Protein AF-A0A933ZRG8-F1 (afdb_monomer_lite)

Sequence (191 aa):
MYAILIAALLALLAPATAFAQQPSAPGQPDGCNAPITAEQAQAVFESFKAATAEEGCKFEGIKTERSQMKASWSKGGSAVEPVVVVPRACAPGASVGGERFSANPAPGLEQACPATWRAVAEAVRTRPYPSAVLPAPSAPPGSADRPTPPVEQPPPPPVGTRIGIAVTILLVGAIAVVLVRRRGASRGDEE

Secondary structure (DSSP, 8-state):
--HHHHHHHHTT---------PPPPTT--TT---PPPHHHHHHHHHHHHHT--STTEEEEEEEEETTEEEEEEEETTEEEEEEEEEEGGG-TT-SEE-SSEEE---HHHHHH-HHHHHHHHHHHHH--PPP-------PPS--S--------PPPPP-----SHHHHHHHHHHHHHHHHHHHHHHTTSS--

pLDDT: mean 75.71, std 17.65, range [39.5, 95.88]

Radius of gyration: 27.75 Å; chains: 1; bounding box: 65×46×90 Å

Structure (mmCIF, N/CA/C/O backbone):
data_AF-A0A933ZRG8-F1
#
_entry.id   AF-A0A933ZRG8-F1
#
loop_
_atom_site.group_PDB
_atom_site.id
_atom_site.type_symbol
_atom_site.label_atom_id
_atom_site.label_alt_id
_atom_site.label_comp_id
_atom_site.label_asym_id
_atom_site.label_entity_id
_atom_site.label_seq_id
_atom_site.pdbx_PDB_ins_code
_atom_site.Cartn_x
_atom_site.Cartn_y
_atom_site.Cartn_z
_atom_site.occupancy
_atom_site.B_iso_or_equiv
_atom_site.auth_seq_id
_atom_site.auth_comp_id
_atom_site.auth_asym_id
_atom_site.auth_atom_id
_atom_site.pdbx_PDB_model_num
ATOM 1 N N . MET A 1 1 ? 0.816 29.515 47.663 1.00 47.25 1 MET A N 1
ATOM 2 C CA . MET A 1 1 ? 0.365 29.874 46.295 1.00 47.25 1 MET A CA 1
ATOM 3 C C . MET A 1 1 ? 1.325 29.484 45.162 1.00 47.25 1 MET A C 1
ATOM 5 O O . MET A 1 1 ? 0.924 29.617 44.019 1.00 47.25 1 MET A O 1
ATOM 9 N N . TYR A 1 2 ? 2.526 28.943 45.419 1.00 39.50 2 TYR A N 1
ATOM 10 C CA . TYR A 1 2 ? 3.417 28.437 44.351 1.00 39.50 2 TYR A CA 1
ATOM 11 C C . TYR A 1 2 ? 3.214 26.949 44.000 1.00 39.50 2 TYR A C 1
ATOM 13 O O . TYR A 1 2 ? 3.617 26.510 42.930 1.00 39.50 2 TYR A O 1
ATOM 21 N N . ALA A 1 3 ? 2.547 26.172 44.862 1.00 42.34 3 ALA A N 1
ATOM 22 C CA . ALA A 1 3 ? 2.367 24.729 44.665 1.00 42.34 3 ALA A CA 1
ATOM 23 C C . ALA A 1 3 ? 1.337 24.364 43.574 1.00 42.34 3 ALA A C 1
ATOM 25 O O . ALA A 1 3 ? 1.445 23.311 42.957 1.00 42.34 3 ALA A O 1
ATOM 26 N N . ILE A 1 4 ? 0.366 25.241 43.295 1.00 44.81 4 ILE A N 1
ATOM 27 C CA . ILE A 1 4 ? -0.710 24.971 42.323 1.00 44.81 4 ILE A CA 1
ATOM 28 C C . ILE A 1 4 ? -0.247 25.259 40.881 1.00 44.81 4 ILE A C 1
ATOM 30 O O . ILE A 1 4 ? -0.694 24.606 39.943 1.00 44.81 4 ILE A O 1
ATOM 34 N N . LEU A 1 5 ? 0.724 26.163 40.696 1.00 43.28 5 LEU A N 1
ATOM 35 C CA . LEU A 1 5 ? 1.271 26.508 39.377 1.00 43.28 5 LEU A CA 1
ATOM 36 C C . LEU A 1 5 ? 2.177 25.414 38.780 1.00 43.28 5 LEU A C 1
ATOM 38 O O . LEU A 1 5 ? 2.290 25.319 37.561 1.00 43.28 5 LEU A O 1
ATOM 42 N N . ILE A 1 6 ? 2.776 24.546 39.603 1.00 50.19 6 ILE A N 1
ATOM 43 C CA . ILE A 1 6 ? 3.677 23.480 39.123 1.00 50.19 6 ILE A CA 1
ATOM 44 C C . ILE A 1 6 ? 2.888 22.280 38.569 1.00 50.19 6 ILE A C 1
ATOM 46 O O . ILE A 1 6 ? 3.320 21.648 37.606 1.00 50.19 6 ILE A O 1
ATOM 50 N N . ALA A 1 7 ? 1.695 22.001 39.106 1.00 47.31 7 ALA A N 1
ATOM 51 C CA . ALA A 1 7 ? 0.851 20.903 38.628 1.00 47.31 7 ALA A CA 1
ATOM 52 C C . ALA A 1 7 ? 0.292 21.153 37.212 1.00 47.31 7 ALA A C 1
ATOM 54 O O . ALA A 1 7 ? 0.153 20.213 36.433 1.00 47.31 7 ALA A O 1
ATOM 55 N N . ALA A 1 8 ? 0.039 22.415 36.844 1.00 47.62 8 ALA A N 1
ATOM 56 C CA . ALA A 1 8 ? -0.440 22.774 35.508 1.00 47.62 8 ALA A CA 1
ATOM 57 C C . ALA A 1 8 ? 0.661 22.707 34.431 1.00 47.62 8 ALA A C 1
ATOM 59 O O . ALA A 1 8 ? 0.371 22.404 33.276 1.00 47.62 8 ALA A O 1
ATOM 60 N N . LEU A 1 9 ? 1.930 22.931 34.797 1.00 46.91 9 LEU A N 1
ATOM 61 C CA . LEU A 1 9 ? 3.044 22.896 33.840 1.00 46.91 9 LEU A CA 1
ATOM 62 C C . LEU A 1 9 ? 3.477 21.462 33.473 1.00 46.91 9 LEU A C 1
ATOM 64 O O . LEU A 1 9 ? 4.019 21.239 32.394 1.00 46.91 9 LEU A O 1
ATOM 68 N N . LEU A 1 10 ? 3.205 20.476 34.335 1.00 51.03 10 LEU A N 1
ATOM 69 C CA . LEU A 1 10 ? 3.536 19.064 34.091 1.00 51.03 10 LEU A CA 1
ATOM 70 C C . LEU A 1 10 ? 2.539 18.340 33.168 1.00 51.03 10 LEU A C 1
ATOM 72 O O . LEU A 1 10 ? 2.891 17.311 32.599 1.00 51.03 10 L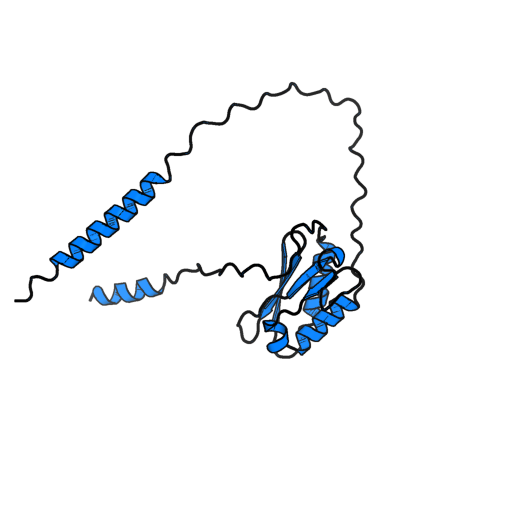EU A O 1
ATOM 76 N N . ALA A 1 11 ? 1.335 18.881 32.956 1.00 50.41 11 ALA A N 1
ATOM 77 C CA . ALA A 1 11 ? 0.350 18.303 32.033 1.00 50.41 11 ALA A CA 1
ATOM 78 C C . ALA A 1 11 ? 0.617 18.641 30.548 1.00 50.41 11 ALA A C 1
ATOM 80 O O . ALA A 1 11 ? 0.074 17.987 29.662 1.00 50.41 11 ALA A O 1
ATOM 81 N N . LEU A 1 12 ? 1.475 19.630 30.266 1.00 49.00 12 LEU A N 1
ATOM 82 C CA . LEU A 1 12 ? 1.859 20.045 28.905 1.00 49.00 12 LEU A CA 1
ATOM 83 C C . LEU A 1 12 ? 3.090 19.303 28.354 1.00 49.00 12 LEU A C 1
ATOM 85 O O . LEU A 1 12 ? 3.458 19.493 27.199 1.00 49.00 12 LEU A O 1
ATOM 89 N N . LEU A 1 13 ? 3.691 18.415 29.148 1.00 50.38 13 LEU A N 1
ATOM 90 C CA . LEU A 1 13 ? 4.737 17.478 28.728 1.00 50.38 13 LEU A CA 1
ATOM 91 C C . LEU A 1 13 ? 4.136 16.083 28.510 1.00 50.38 13 LEU A C 1
ATOM 93 O O . LEU A 1 13 ? 4.651 15.085 29.007 1.00 50.38 13 LEU A O 1
ATOM 97 N N . ALA A 1 14 ? 3.020 15.999 27.780 1.00 51.75 14 ALA A N 1
ATOM 98 C CA . ALA A 1 14 ? 2.571 14.719 27.249 1.00 51.75 14 ALA A CA 1
ATOM 99 C C . ALA A 1 14 ? 3.592 14.277 26.183 1.00 51.75 14 ALA A C 1
ATOM 101 O O . ALA A 1 14 ? 3.783 14.985 25.189 1.00 51.75 14 ALA A O 1
ATOM 102 N N . PRO A 1 15 ? 4.304 13.156 26.380 1.00 49.75 15 PRO A N 1
ATOM 103 C CA . PRO A 1 15 ? 5.334 12.739 25.451 1.00 49.75 15 PRO A CA 1
ATOM 104 C C . PRO A 1 15 ? 4.683 12.356 24.118 1.00 49.75 15 PRO A C 1
ATOM 106 O O . PRO A 1 15 ? 3.916 11.399 24.035 1.00 49.75 15 PRO A O 1
ATOM 109 N N . ALA A 1 16 ? 5.041 13.073 23.053 1.00 53.56 16 ALA A N 1
ATOM 110 C CA . ALA A 1 16 ? 4.733 12.748 21.657 1.00 53.56 16 ALA A CA 1
ATOM 111 C C . ALA A 1 16 ? 5.439 11.458 21.168 1.00 53.56 16 ALA A C 1
ATOM 113 O O . ALA A 1 16 ? 5.764 11.311 19.992 1.00 53.56 16 ALA A O 1
ATOM 114 N N . THR A 1 17 ? 5.721 10.511 22.063 1.00 49.69 17 THR A N 1
ATOM 115 C CA . THR A 1 17 ? 6.506 9.304 21.798 1.00 49.69 17 THR A CA 1
ATOM 116 C C . THR A 1 17 ? 5.660 8.065 22.027 1.00 49.69 17 THR A C 1
ATOM 118 O O . THR A 1 17 ? 5.941 7.238 22.889 1.00 49.69 17 THR A O 1
ATOM 121 N N . ALA A 1 18 ? 4.608 7.932 21.233 1.00 44.84 18 ALA A N 1
ATOM 122 C CA . ALA A 1 18 ? 3.992 6.641 20.981 1.00 44.84 18 ALA A CA 1
ATOM 123 C C . ALA A 1 18 ? 3.607 6.553 19.504 1.00 44.84 18 ALA A C 1
ATOM 125 O O . ALA A 1 18 ? 2.491 6.186 19.152 1.00 44.84 18 ALA A O 1
ATOM 126 N N . PHE A 1 19 ? 4.569 6.824 18.615 1.00 48.06 19 PHE A N 1
ATOM 127 C CA . PHE A 1 19 ? 4.629 6.036 17.388 1.00 48.06 19 PHE A CA 1
ATOM 128 C C . PHE A 1 19 ? 4.946 4.612 17.833 1.00 48.06 19 PHE A C 1
ATOM 130 O O . PHE A 1 19 ? 6.102 4.192 17.851 1.00 48.06 19 PHE A O 1
ATOM 137 N N . ALA A 1 20 ? 3.912 3.908 18.303 1.00 46.59 20 ALA A N 1
ATOM 138 C CA . ALA A 1 20 ? 3.949 2.474 18.446 1.00 46.59 20 ALA A CA 1
ATOM 139 C C . ALA A 1 20 ? 4.508 1.966 17.124 1.00 46.59 20 ALA A C 1
ATOM 141 O O . ALA A 1 20 ? 3.956 2.256 16.059 1.00 46.59 20 ALA A O 1
ATOM 142 N N . GLN A 1 21 ? 5.670 1.322 17.190 1.00 43.28 21 GLN A N 1
ATOM 143 C CA . GLN A 1 21 ? 6.200 0.583 16.065 1.00 43.28 21 GLN A CA 1
ATOM 144 C C . GLN A 1 21 ? 5.097 -0.404 15.707 1.00 43.28 21 GLN A C 1
ATOM 146 O O . GLN A 1 21 ? 4.892 -1.375 16.432 1.00 43.28 21 GLN A O 1
ATOM 151 N N . GLN A 1 22 ? 4.305 -0.077 14.680 1.00 47.28 22 GLN A N 1
ATOM 152 C CA . GLN A 1 22 ? 3.260 -0.967 14.210 1.00 47.28 22 GLN A CA 1
ATOM 153 C C . GLN A 1 22 ? 3.972 -2.282 13.914 1.00 47.28 22 GLN A C 1
ATOM 155 O O . GLN A 1 22 ? 4.900 -2.262 13.095 1.00 47.28 22 GLN A O 1
ATOM 160 N N . PRO A 1 23 ? 3.627 -3.375 14.619 1.00 48.94 23 PRO A N 1
ATOM 161 C CA . PRO A 1 23 ? 4.236 -4.662 14.361 1.00 48.94 23 PRO A CA 1
ATOM 162 C C . PRO A 1 23 ? 4.110 -4.915 12.865 1.00 48.94 23 PRO A C 1
ATOM 164 O O . PRO A 1 23 ? 3.025 -4.778 12.296 1.00 48.94 23 PRO A O 1
ATOM 167 N N . SER A 1 24 ? 5.253 -5.152 12.221 1.00 49.34 24 SER A N 1
ATOM 168 C CA . SER A 1 24 ? 5.326 -5.443 10.796 1.00 49.34 24 SER A CA 1
ATOM 169 C C . SER A 1 24 ? 4.267 -6.491 10.485 1.00 49.34 24 SER A C 1
ATOM 171 O O . SER A 1 24 ? 4.287 -7.564 11.088 1.00 49.34 24 SER A O 1
ATOM 173 N N . ALA A 1 25 ? 3.303 -6.135 9.631 1.00 50.12 25 ALA A N 1
ATOM 174 C CA . ALA A 1 25 ? 2.163 -6.990 9.343 1.00 50.12 25 ALA A CA 1
ATOM 175 C C . ALA A 1 25 ? 2.658 -8.406 8.987 1.00 50.12 25 ALA A C 1
ATOM 177 O O . ALA A 1 25 ? 3.594 -8.536 8.186 1.00 50.12 25 ALA A O 1
ATOM 178 N N . PRO A 1 26 ? 2.089 -9.462 9.593 1.00 45.59 26 PRO A N 1
ATOM 179 C CA . PRO A 1 26 ? 2.481 -10.830 9.298 1.00 45.59 26 PRO A CA 1
ATOM 180 C C . PRO A 1 26 ? 2.185 -11.117 7.824 1.00 45.59 26 PRO A C 1
ATOM 182 O O . PRO A 1 26 ? 1.043 -11.010 7.386 1.00 45.59 26 PRO A O 1
ATOM 185 N N . GLY A 1 27 ? 3.216 -11.464 7.050 1.00 51.50 27 GLY A N 1
ATOM 186 C CA . GLY A 1 27 ? 3.029 -11.945 5.679 1.00 51.50 27 GLY A CA 1
ATOM 187 C C . GLY A 1 27 ? 3.941 -11.367 4.603 1.00 51.50 27 GLY A C 1
ATOM 188 O O . GLY A 1 27 ? 3.719 -11.684 3.437 1.00 51.50 27 GLY A O 1
ATOM 189 N N . GLN A 1 28 ? 4.960 -10.566 4.929 1.00 55.94 28 GLN A N 1
ATOM 190 C CA . GLN A 1 28 ? 5.971 -10.244 3.923 1.00 55.94 28 GLN A CA 1
ATOM 191 C C . GLN A 1 28 ? 6.988 -11.387 3.843 1.00 55.94 28 GLN A C 1
ATOM 193 O O . GLN A 1 28 ? 7.667 -11.638 4.838 1.00 55.94 28 GLN A O 1
ATOM 198 N N . PRO A 1 29 ? 7.117 -12.092 2.705 1.00 57.78 29 PRO A N 1
ATOM 199 C CA . PRO A 1 29 ? 8.226 -13.011 2.535 1.00 57.78 29 PRO A CA 1
ATOM 200 C C . PRO A 1 29 ? 9.518 -12.198 2.583 1.00 57.78 29 PRO A C 1
ATOM 202 O O . PRO A 1 29 ? 9.705 -11.253 1.804 1.00 57.78 29 PRO A O 1
ATOM 205 N N . ASP A 1 30 ? 10.392 -12.549 3.522 1.00 62.94 30 ASP A N 1
ATOM 206 C CA . ASP A 1 30 ? 11.748 -12.025 3.573 1.00 62.94 30 ASP A CA 1
ATOM 207 C C . ASP A 1 30 ? 12.388 -12.209 2.189 1.00 62.94 30 ASP A C 1
ATOM 209 O O . ASP A 1 30 ? 12.560 -13.329 1.712 1.00 62.94 30 ASP A O 1
ATOM 213 N N . GLY A 1 31 ? 12.695 -11.101 1.507 1.00 69.94 31 GLY A N 1
ATOM 214 C CA . GLY A 1 31 ? 13.451 -11.135 0.252 1.00 69.94 31 GLY A CA 1
ATOM 215 C C . GLY A 1 31 ? 12.743 -10.655 -1.012 1.00 69.94 31 GLY A C 1
ATOM 216 O O . GLY A 1 31 ? 13.352 -10.734 -2.081 1.00 69.94 31 GLY A O 1
ATOM 217 N N . CYS A 1 32 ? 11.525 -10.101 -0.953 1.00 80.75 32 CYS A N 1
ATOM 218 C CA . CYS A 1 32 ? 11.006 -9.449 -2.156 1.00 80.75 32 CYS A CA 1
ATOM 219 C C . CYS A 1 32 ? 11.713 -8.113 -2.435 1.00 80.75 32 CYS A C 1
ATOM 221 O O . CYS A 1 32 ? 11.467 -7.105 -1.771 1.00 80.75 32 CYS A O 1
ATOM 223 N N . ASN A 1 33 ? 12.568 -8.100 -3.457 1.00 82.81 33 ASN A N 1
ATOM 224 C CA . ASN A 1 33 ? 13.352 -6.935 -3.878 1.00 82.81 33 ASN A CA 1
ATOM 225 C C . ASN A 1 33 ? 12.783 -6.234 -5.122 1.00 82.81 33 ASN A C 1
ATOM 227 O O . ASN A 1 33 ? 13.496 -5.468 -5.761 1.00 82.81 33 ASN A O 1
ATOM 231 N N . ALA A 1 34 ? 11.530 -6.508 -5.498 1.00 86.75 34 ALA A N 1
ATOM 232 C CA . ALA A 1 34 ? 10.893 -5.846 -6.632 1.00 86.75 34 ALA A CA 1
ATOM 233 C C . ALA A 1 34 ? 10.614 -4.369 -6.283 1.00 86.75 34 ALA A C 1
ATOM 235 O O . ALA A 1 34 ? 9.749 -4.106 -5.441 1.00 86.75 34 ALA A O 1
ATOM 236 N N . PRO A 1 35 ? 11.335 -3.404 -6.888 1.00 88.06 35 PRO A N 1
ATOM 237 C CA . PRO A 1 35 ? 11.176 -2.001 -6.541 1.00 88.06 35 PRO A CA 1
ATOM 238 C C . PRO A 1 35 ? 9.817 -1.487 -7.019 1.00 88.06 35 PRO A C 1
ATOM 240 O O . PRO A 1 35 ? 9.355 -1.838 -8.105 1.00 88.06 35 PRO A O 1
ATOM 243 N N . ILE A 1 36 ? 9.200 -0.623 -6.216 1.00 90.94 36 ILE A N 1
ATOM 244 C CA . ILE A 1 36 ? 8.000 0.123 -6.601 1.00 90.94 36 ILE A CA 1
ATOM 245 C C . ILE A 1 36 ? 8.450 1.487 -7.117 1.00 90.94 36 ILE A C 1
ATOM 247 O O . ILE A 1 36 ? 9.122 2.226 -6.394 1.00 90.94 36 ILE A O 1
ATOM 251 N N . THR A 1 37 ? 8.100 1.824 -8.360 1.00 91.25 37 THR A N 1
ATOM 252 C CA . THR A 1 37 ? 8.456 3.134 -8.930 1.00 91.25 37 THR A CA 1
ATOM 253 C C . THR A 1 37 ? 7.528 4.238 -8.416 1.00 91.25 37 THR A C 1
ATOM 255 O O . THR A 1 37 ? 6.429 3.973 -7.919 1.00 91.25 37 THR A O 1
ATOM 258 N N . ALA A 1 38 ? 7.952 5.497 -8.543 1.00 91.12 38 ALA A N 1
ATOM 259 C CA . ALA A 1 38 ? 7.138 6.640 -8.132 1.00 91.12 38 ALA A CA 1
ATOM 260 C C . ALA A 1 38 ? 5.827 6.724 -8.934 1.00 91.12 38 ALA A C 1
ATOM 262 O O . ALA A 1 38 ? 4.772 6.998 -8.369 1.00 91.12 38 ALA A O 1
ATOM 263 N N . GLU A 1 39 ? 5.873 6.412 -10.230 1.00 91.56 39 GLU A N 1
ATOM 264 C CA . GLU A 1 39 ? 4.710 6.412 -11.122 1.00 91.56 39 GLU A CA 1
ATOM 265 C C . GLU A 1 39 ? 3.695 5.344 -10.706 1.00 91.56 39 GLU A C 1
ATOM 267 O O . GLU A 1 39 ? 2.488 5.584 -10.714 1.00 91.56 39 GLU A O 1
ATOM 272 N N . GLN A 1 40 ? 4.178 4.169 -10.299 1.00 93.31 40 GLN A N 1
ATOM 273 C CA . GLN A 1 40 ? 3.327 3.103 -9.783 1.00 93.31 40 GLN A CA 1
ATOM 274 C C . GLN A 1 40 ? 2.682 3.493 -8.454 1.00 93.31 40 GLN A C 1
ATOM 276 O O . GLN A 1 40 ? 1.474 3.321 -8.291 1.00 93.31 40 GLN A O 1
ATOM 281 N N . ALA A 1 41 ? 3.463 4.058 -7.529 1.00 94.44 41 ALA A N 1
ATOM 282 C CA . ALA A 1 41 ? 2.944 4.536 -6.253 1.00 94.44 41 ALA A CA 1
ATOM 283 C C . ALA A 1 41 ? 1.880 5.627 -6.446 1.00 94.44 41 ALA A C 1
ATOM 285 O O . ALA A 1 41 ? 0.817 5.565 -5.826 1.00 94.44 41 ALA A O 1
ATOM 286 N N . GLN A 1 42 ? 2.113 6.569 -7.367 1.00 95.00 42 GLN A N 1
ATOM 287 C CA . GLN A 1 42 ? 1.141 7.603 -7.720 1.00 95.00 42 GLN A CA 1
ATOM 288 C C . GLN A 1 42 ? -0.129 7.001 -8.334 1.00 95.00 42 GLN A C 1
ATOM 290 O O . GLN A 1 42 ? -1.239 7.391 -7.973 1.00 95.00 42 GLN A O 1
ATOM 295 N N . ALA A 1 43 ? 0.005 6.019 -9.230 1.00 94.12 43 ALA A N 1
ATOM 296 C CA . ALA A 1 43 ? -1.145 5.353 -9.830 1.00 94.12 43 ALA A CA 1
ATOM 297 C C . ALA A 1 43 ? -2.006 4.644 -8.770 1.00 94.12 43 ALA A C 1
ATOM 299 O O . ALA A 1 43 ? -3.233 4.760 -8.807 1.00 94.12 43 ALA A O 1
ATOM 300 N N . VAL A 1 44 ? -1.393 3.957 -7.798 1.00 94.44 44 VAL A N 1
ATOM 301 C CA . VAL A 1 44 ? -2.111 3.344 -6.664 1.00 94.44 44 VAL A CA 1
ATOM 302 C C . VAL A 1 44 ? -2.768 4.415 -5.792 1.00 94.44 44 VAL A C 1
ATOM 304 O O . VAL A 1 44 ? -3.948 4.283 -5.469 1.00 94.44 44 VAL A O 1
ATOM 307 N N . PHE A 1 45 ? -2.066 5.511 -5.495 1.00 95.50 45 PHE A N 1
ATOM 308 C CA . PHE A 1 45 ? -2.604 6.635 -4.724 1.00 95.50 45 PHE A CA 1
ATOM 309 C C . PHE A 1 45 ? -3.878 7.214 -5.347 1.00 95.50 45 PHE A C 1
ATOM 311 O O . PHE A 1 45 ? -4.905 7.292 -4.674 1.00 95.50 45 PHE A O 1
ATOM 318 N N . GLU A 1 46 ? -3.858 7.537 -6.642 1.00 94.88 46 GLU A N 1
ATOM 319 C CA . GLU A 1 46 ? -5.039 8.057 -7.345 1.00 94.88 46 GLU A CA 1
ATOM 320 C C . GLU A 1 46 ? -6.179 7.030 -7.412 1.00 94.88 46 GLU A C 1
ATOM 322 O O . GLU A 1 46 ? -7.350 7.395 -7.496 1.00 94.88 46 GLU A O 1
ATOM 327 N N . SER A 1 47 ? -5.857 5.734 -7.372 1.00 93.00 47 SER A N 1
ATOM 328 C CA . SER A 1 47 ? -6.872 4.674 -7.323 1.00 93.00 47 SER A CA 1
ATOM 329 C C . SER A 1 47 ? -7.607 4.678 -5.991 1.00 93.00 47 SER A C 1
ATOM 331 O O . SER A 1 47 ? -8.832 4.639 -5.948 1.00 93.00 47 SER A O 1
ATOM 333 N N . PHE A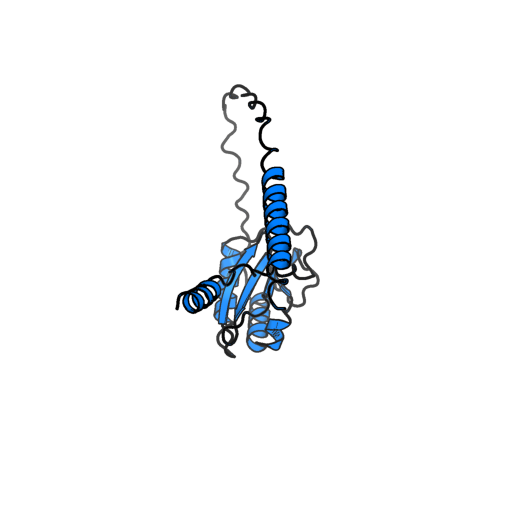 1 48 ? -6.849 4.735 -4.897 1.00 93.75 48 PHE A N 1
ATOM 334 C CA . PHE A 1 48 ? -7.398 4.613 -3.550 1.00 93.75 48 PHE A CA 1
ATOM 335 C C . PHE A 1 48 ? -8.085 5.897 -3.102 1.00 93.75 48 PHE A C 1
ATOM 337 O O . PHE A 1 48 ? -9.123 5.836 -2.453 1.00 93.75 48 PHE A O 1
ATOM 344 N N . LYS A 1 49 ? -7.579 7.055 -3.533 1.00 93.31 49 LYS A N 1
ATOM 345 C CA . LYS A 1 49 ? -8.232 8.347 -3.319 1.00 93.31 49 LYS A CA 1
ATOM 346 C C . LYS A 1 49 ? -9.626 8.408 -3.956 1.00 93.31 49 LYS A C 1
ATOM 348 O O . LYS A 1 49 ? -10.542 8.977 -3.367 1.00 93.31 49 LYS A O 1
ATOM 353 N N . ALA A 1 50 ? -9.804 7.812 -5.137 1.00 87.62 50 ALA A N 1
ATOM 354 C CA . ALA A 1 50 ? -11.111 7.729 -5.793 1.00 87.62 50 ALA A CA 1
ATOM 355 C C . ALA A 1 50 ? -12.067 6.739 -5.097 1.00 87.62 50 ALA A C 1
ATOM 357 O O . ALA A 1 50 ? -13.280 6.905 -5.171 1.00 87.62 50 ALA A O 1
ATOM 358 N N . ALA A 1 51 ? -11.528 5.740 -4.392 1.00 82.19 51 ALA A N 1
ATOM 359 C CA . ALA A 1 51 ? -12.293 4.717 -3.680 1.00 82.19 51 ALA A CA 1
ATOM 360 C C . ALA A 1 51 ? -12.901 5.194 -2.339 1.00 82.19 51 ALA A C 1
ATOM 362 O O . ALA A 1 51 ? -13.703 4.476 -1.747 1.00 82.19 51 ALA A O 1
ATOM 363 N N . THR A 1 52 ? -12.538 6.384 -1.840 1.00 68.19 52 THR A N 1
ATOM 364 C CA . THR A 1 52 ? -12.865 6.854 -0.474 1.00 68.19 52 THR A CA 1
ATOM 365 C C . THR A 1 52 ? -14.076 7.778 -0.327 1.00 68.19 52 THR A C 1
ATOM 367 O O . THR A 1 52 ? -14.081 8.663 0.523 1.00 68.19 52 THR A O 1
ATOM 370 N N . ALA A 1 53 ? -15.127 7.602 -1.124 1.00 61.28 53 ALA A N 1
ATOM 371 C CA . ALA A 1 53 ? -16.279 8.509 -1.064 1.00 61.28 53 ALA A CA 1
ATOM 372 C C . ALA A 1 53 ? -17.370 8.122 -0.041 1.00 61.28 53 ALA A C 1
ATOM 374 O O . ALA A 1 53 ? -18.267 8.926 0.203 1.00 61.28 53 ALA A O 1
ATOM 375 N N . GLU A 1 54 ? -17.323 6.934 0.571 1.00 69.06 54 GLU A N 1
ATOM 376 C CA . GLU A 1 54 ? -18.482 6.381 1.290 1.00 69.06 54 GLU A CA 1
ATOM 377 C C . GLU A 1 54 ? -18.148 5.936 2.731 1.00 69.06 54 GLU A C 1
ATOM 379 O O . GLU A 1 54 ? -17.016 5.580 3.049 1.00 69.06 54 GLU A O 1
ATOM 384 N N . GLU A 1 55 ? -19.146 5.974 3.625 1.00 81.94 55 GLU A N 1
ATOM 385 C CA . GLU A 1 55 ? -19.106 5.446 5.011 1.00 81.94 55 GLU A CA 1
ATOM 386 C C . GLU A 1 55 ? -18.277 6.231 6.056 1.00 81.94 55 GLU A C 1
ATOM 388 O O . GLU A 1 55 ? -18.082 5.762 7.183 1.00 81.94 55 GLU A O 1
ATOM 393 N N . GLY A 1 56 ? -17.831 7.450 5.731 1.00 90.25 56 GLY A N 1
ATOM 394 C CA . GLY A 1 56 ? -17.110 8.320 6.674 1.00 90.25 56 GLY A CA 1
ATOM 395 C C . GLY A 1 56 ? -15.653 7.913 6.915 1.00 90.25 56 GLY A C 1
ATOM 396 O O . GLY A 1 56 ? -15.042 8.355 7.892 1.00 90.25 56 GLY A O 1
ATOM 397 N N . CYS A 1 57 ? -15.104 7.073 6.035 1.00 93.69 57 CYS A N 1
ATOM 398 C CA . CYS A 1 57 ? -13.704 6.680 6.044 1.00 93.69 57 CYS A CA 1
ATOM 399 C C . CYS A 1 57 ? -12.899 7.588 5.117 1.00 93.69 57 CYS A C 1
ATOM 401 O O . CYS A 1 57 ? -13.176 7.701 3.926 1.00 93.69 57 CYS A O 1
ATOM 403 N N . LYS A 1 58 ? -11.895 8.257 5.676 1.00 94.75 58 LYS A N 1
ATOM 404 C CA . LYS A 1 58 ? -11.063 9.231 4.982 1.00 94.75 58 LYS A CA 1
ATOM 405 C C . LYS A 1 58 ? -9.730 8.600 4.612 1.00 94.75 58 LYS A C 1
ATOM 407 O O . LYS A 1 58 ? -9.065 8.007 5.457 1.00 94.75 58 LYS A O 1
ATOM 412 N N . PHE A 1 59 ? -9.322 8.758 3.358 1.00 95.38 59 PHE A N 1
ATOM 413 C CA . PHE A 1 59 ? -7.976 8.401 2.923 1.00 95.38 59 PHE A CA 1
ATOM 414 C C . PHE A 1 59 ? -6.957 9.414 3.450 1.00 95.38 59 PHE A C 1
ATOM 416 O O . PHE A 1 59 ? -7.104 10.613 3.213 1.00 95.38 59 PHE A O 1
ATOM 423 N N . GLU A 1 60 ? -5.918 8.941 4.134 1.00 95.75 60 GLU A N 1
ATOM 424 C CA . GLU A 1 60 ? -4.836 9.798 4.644 1.00 95.75 60 GLU A CA 1
ATOM 425 C C . GLU A 1 60 ? -3.621 9.817 3.706 1.00 95.75 60 GLU A C 1
ATOM 427 O O . GLU A 1 60 ? -2.862 10.784 3.692 1.00 95.75 60 GLU A O 1
ATOM 432 N N . GLY A 1 61 ? -3.447 8.776 2.888 1.00 95.38 61 GLY A N 1
ATOM 433 C CA . GLY A 1 61 ? -2.414 8.718 1.856 1.00 95.38 61 GLY A CA 1
ATOM 434 C C . GLY A 1 61 ? -1.700 7.374 1.780 1.00 95.38 61 GLY A C 1
ATOM 435 O O . GLY A 1 61 ? -2.138 6.379 2.358 1.00 95.38 61 GLY A O 1
ATOM 436 N N . ILE A 1 62 ? -0.589 7.355 1.040 1.00 95.88 62 ILE A N 1
ATOM 437 C CA . ILE A 1 62 ? 0.262 6.176 0.853 1.00 95.88 62 ILE A CA 1
ATOM 438 C C . ILE A 1 62 ? 1.690 6.510 1.247 1.00 95.88 62 ILE A C 1
ATOM 440 O O . ILE A 1 62 ? 2.230 7.544 0.859 1.00 95.88 62 ILE A O 1
ATOM 444 N N . LYS A 1 63 ? 2.317 5.589 1.975 1.00 94.94 63 LYS A N 1
ATOM 445 C CA . LYS A 1 63 ? 3.748 5.602 2.255 1.00 94.94 63 LYS A CA 1
ATOM 446 C C . LYS A 1 63 ? 4.410 4.396 1.600 1.00 94.94 63 LYS A C 1
ATOM 448 O O . LYS A 1 63 ? 4.037 3.257 1.876 1.00 94.94 63 LYS A O 1
ATOM 453 N N . THR A 1 64 ? 5.411 4.645 0.766 1.00 93.25 64 THR A N 1
ATOM 454 C CA . THR A 1 64 ? 6.202 3.590 0.122 1.00 93.25 64 THR A CA 1
ATOM 455 C C . THR A 1 64 ? 7.447 3.293 0.952 1.00 93.25 64 THR A C 1
ATOM 457 O O . THR A 1 64 ? 8.192 4.199 1.318 1.00 93.25 64 THR A O 1
ATOM 460 N N . GLU A 1 65 ? 7.687 2.020 1.254 1.00 89.81 65 GLU A N 1
ATOM 461 C CA . GLU A 1 65 ? 8.854 1.544 1.998 1.00 89.81 65 GLU A CA 1
ATOM 462 C C . GLU A 1 65 ? 9.471 0.365 1.235 1.00 89.81 65 GLU A C 1
ATOM 464 O O . GLU A 1 65 ? 8.989 -0.755 1.333 1.00 89.81 65 GLU A O 1
ATOM 469 N N . ARG A 1 66 ? 10.546 0.587 0.468 1.00 87.44 66 ARG A N 1
ATOM 470 C CA . ARG A 1 66 ? 11.160 -0.451 -0.390 1.00 87.44 66 ARG A CA 1
ATOM 471 C C . ARG A 1 66 ? 10.143 -1.066 -1.374 1.00 87.44 66 ARG A C 1
ATOM 473 O O . ARG A 1 66 ? 9.720 -0.388 -2.304 1.00 87.44 66 ARG A O 1
ATOM 480 N N . SER A 1 67 ? 9.761 -2.326 -1.162 1.00 90.19 67 SER A N 1
ATOM 481 C CA . SER A 1 67 ? 8.908 -3.140 -2.041 1.00 90.19 67 SER A CA 1
ATOM 482 C C . SER A 1 67 ? 7.451 -3.214 -1.561 1.00 90.19 67 SER A C 1
ATOM 484 O O . SER A 1 67 ? 6.711 -4.103 -1.974 1.00 90.19 67 SER A O 1
ATOM 486 N N . GLN A 1 68 ? 7.034 -2.318 -0.661 1.00 92.31 68 GLN A N 1
ATOM 487 C CA . GLN A 1 68 ? 5.670 -2.256 -0.127 1.00 92.31 68 GLN A CA 1
ATOM 488 C C . GLN A 1 68 ? 5.140 -0.820 -0.113 1.00 92.31 68 GLN A C 1
ATOM 490 O O . GLN A 1 68 ? 5.878 0.141 0.113 1.00 92.31 68 GLN A O 1
ATOM 495 N N . MET A 1 69 ? 3.833 -0.690 -0.299 1.00 95.19 69 MET 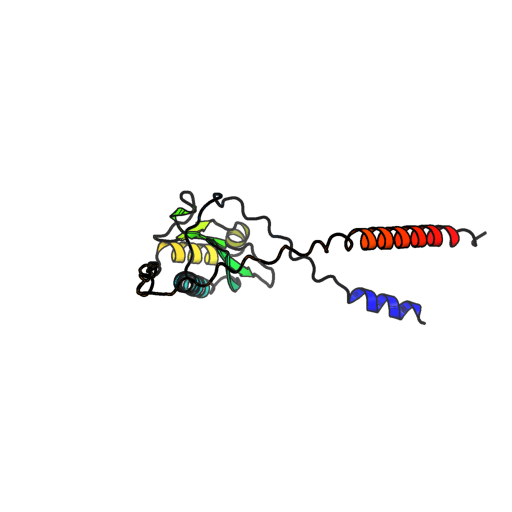A N 1
ATOM 496 C CA . MET A 1 69 ? 3.064 0.531 -0.097 1.00 95.19 69 MET A CA 1
ATOM 497 C C . MET A 1 69 ? 2.087 0.309 1.051 1.00 95.19 69 MET A C 1
ATOM 499 O O . MET A 1 69 ? 1.320 -0.649 1.045 1.00 95.19 69 MET A O 1
ATOM 503 N N . LYS A 1 70 ? 2.108 1.204 2.034 1.00 95.25 70 LYS A N 1
ATOM 504 C CA . LYS A 1 70 ? 1.154 1.237 3.141 1.00 95.25 70 LYS A CA 1
ATOM 505 C C . LYS A 1 70 ? 0.171 2.364 2.885 1.00 95.25 70 LYS A C 1
ATOM 507 O O . LYS A 1 70 ? 0.557 3.531 2.918 1.00 95.25 70 LYS A O 1
ATOM 512 N N . ALA A 1 71 ? -1.068 2.005 2.597 1.00 95.56 71 ALA A N 1
ATOM 513 C CA . ALA A 1 71 ? -2.163 2.943 2.439 1.00 95.56 71 ALA A CA 1
ATOM 514 C C . ALA A 1 71 ? -2.885 3.111 3.779 1.00 95.56 71 ALA A C 1
ATOM 516 O O . ALA A 1 71 ? -3.203 2.116 4.425 1.00 95.56 71 ALA A O 1
ATOM 517 N N . SER A 1 72 ? -3.121 4.350 4.206 1.00 94.94 72 SER A N 1
ATOM 518 C CA . SER A 1 72 ? -3.688 4.658 5.523 1.00 94.94 72 SER A CA 1
ATOM 519 C C . SER A 1 72 ? -5.064 5.306 5.404 1.00 94.94 72 SER A C 1
ATOM 521 O O . SER A 1 72 ? -5.290 6.153 4.536 1.00 94.94 72 SER A O 1
ATOM 523 N N . TRP A 1 73 ? -5.958 4.952 6.329 1.00 95.00 73 TRP A N 1
ATOM 524 C CA . TRP A 1 73 ? -7.298 5.525 6.451 1.00 95.00 73 TRP A CA 1
ATOM 525 C C . TRP A 1 73 ? -7.583 5.969 7.884 1.00 95.00 73 TRP A C 1
ATOM 527 O O . TRP A 1 73 ? -6.963 5.487 8.832 1.00 95.00 73 TRP A O 1
ATOM 537 N N . SER A 1 74 ? -8.554 6.863 8.044 1.00 94.88 74 SER A N 1
ATOM 538 C CA . SER A 1 74 ? -9.127 7.229 9.337 1.00 94.88 74 SER A CA 1
ATOM 539 C C . SER A 1 74 ? -10.657 7.169 9.302 1.00 94.88 74 SER A C 1
ATOM 541 O O . SER A 1 74 ? -11.270 7.407 8.263 1.00 94.88 74 SER A O 1
ATOM 543 N N . LYS A 1 75 ? -11.296 6.848 10.432 1.00 94.38 75 LYS A N 1
ATOM 544 C CA . LYS A 1 75 ? -12.757 6.890 10.605 1.00 94.38 75 LYS A CA 1
ATOM 545 C C . LYS A 1 75 ? -13.084 7.630 11.894 1.00 94.38 75 LYS A C 1
ATOM 547 O O . LYS A 1 75 ? -12.587 7.271 12.958 1.00 94.38 75 LYS A O 1
ATOM 552 N N . GLY A 1 76 ? -13.875 8.701 11.799 1.00 93.50 76 GLY A N 1
ATOM 553 C CA . GLY A 1 76 ? -14.196 9.542 12.962 1.00 93.50 76 GLY A CA 1
ATOM 554 C C . GLY A 1 76 ? -12.954 10.105 13.673 1.00 93.50 76 GLY A C 1
ATOM 555 O O . GLY A 1 76 ? -12.941 10.205 14.894 1.00 93.50 76 GLY A O 1
ATOM 556 N N . GLY A 1 77 ? -11.880 10.394 12.926 1.00 92.50 77 GLY A N 1
ATOM 557 C CA . GLY A 1 77 ? -10.607 10.888 13.469 1.00 92.50 77 GLY A CA 1
ATOM 558 C C . GLY A 1 77 ? -9.692 9.819 14.077 1.00 92.50 77 GLY A C 1
ATOM 559 O O . GLY A 1 77 ? -8.563 10.134 14.442 1.00 92.50 77 GLY A O 1
ATOM 560 N N . SER A 1 78 ? -10.131 8.559 14.152 1.00 94.25 78 SER A N 1
ATOM 561 C CA . SER A 1 78 ? -9.298 7.440 14.601 1.00 94.25 78 SER A CA 1
ATOM 562 C C . SER A 1 78 ? -8.617 6.765 13.416 1.00 94.25 78 SER A C 1
ATOM 564 O O . SER A 1 78 ? -9.263 6.483 12.407 1.00 94.25 78 SER A O 1
ATOM 566 N N . ALA A 1 79 ? -7.314 6.509 13.533 1.00 94.19 79 ALA A N 1
ATOM 567 C CA . ALA A 1 79 ? -6.558 5.794 12.513 1.00 94.19 79 ALA A CA 1
ATOM 568 C C . ALA A 1 79 ? -7.044 4.343 12.404 1.00 94.19 79 ALA A C 1
ATOM 570 O O . ALA A 1 79 ? -7.237 3.661 13.411 1.00 94.19 79 ALA A O 1
ATOM 571 N N . VAL A 1 80 ? -7.227 3.887 11.171 1.00 93.31 80 VAL A N 1
ATOM 572 C CA . VAL A 1 80 ? -7.571 2.507 10.835 1.00 93.31 80 VAL A CA 1
ATOM 573 C C . VAL A 1 80 ? -6.297 1.779 10.413 1.00 93.31 80 VAL A C 1
ATOM 575 O O . VAL A 1 80 ? -5.333 2.392 9.948 1.00 93.31 80 VAL A O 1
ATOM 578 N N . GLU A 1 81 ? -6.280 0.462 10.596 1.00 93.12 81 GLU A N 1
ATOM 579 C CA . GLU A 1 81 ? -5.170 -0.382 10.168 1.00 93.12 81 GLU A CA 1
ATOM 580 C C . GLU A 1 81 ? -4.865 -0.190 8.666 1.00 93.12 81 GLU A C 1
ATOM 582 O O . GLU A 1 81 ? -5.787 -0.213 7.845 1.00 93.12 81 GLU A O 1
ATOM 587 N N . PRO A 1 82 ? -3.591 0.029 8.288 1.00 93.69 82 PRO A N 1
ATOM 588 C CA . PRO A 1 82 ? -3.233 0.322 6.911 1.00 93.69 82 PRO A CA 1
ATOM 589 C C . PRO A 1 82 ? -3.299 -0.923 6.026 1.00 93.69 82 PRO A C 1
ATOM 591 O O . PRO A 1 82 ? -2.872 -2.009 6.413 1.00 93.69 82 PRO A O 1
ATOM 594 N N . VAL A 1 83 ? -3.743 -0.740 4.784 1.00 94.12 83 VAL A N 1
ATOM 595 C CA . VAL A 1 83 ? -3.676 -1.785 3.754 1.00 94.12 83 VAL A CA 1
ATOM 596 C C . VAL A 1 83 ? -2.266 -1.822 3.198 1.00 94.12 83 VAL A C 1
ATOM 598 O O . VAL A 1 83 ? -1.729 -0.808 2.742 1.00 94.12 83 VAL A O 1
ATOM 601 N N . VAL A 1 84 ? -1.682 -3.014 3.207 1.00 94.00 84 VAL A N 1
ATOM 602 C CA . VAL A 1 84 ? -0.376 -3.271 2.611 1.00 94.00 84 VAL A CA 1
ATOM 603 C C . VAL A 1 84 ? -0.576 -3.750 1.178 1.00 94.00 84 VAL A C 1
ATOM 605 O O . VAL A 1 84 ? -1.209 -4.777 0.931 1.00 94.00 84 VAL A O 1
ATOM 608 N N . VAL A 1 85 ? -0.019 -2.992 0.239 1.00 94.25 85 VAL A N 1
ATOM 609 C CA . VAL A 1 85 ? 0.017 -3.311 -1.187 1.00 94.25 85 VAL A CA 1
ATOM 610 C C . VAL A 1 85 ? 1.453 -3.643 -1.564 1.00 94.25 85 VAL A C 1
ATOM 612 O O . VAL A 1 85 ? 2.371 -2.862 -1.310 1.00 94.25 85 VAL A O 1
ATOM 615 N N . VAL A 1 86 ? 1.656 -4.793 -2.189 1.00 94.50 86 VAL A N 1
ATOM 616 C CA . VAL A 1 86 ? 2.974 -5.276 -2.622 1.00 94.50 86 VAL A CA 1
ATOM 617 C C . VAL A 1 86 ? 2.914 -5.718 -4.079 1.00 94.50 86 VAL A C 1
ATOM 619 O O . VAL A 1 86 ? 1.832 -6.047 -4.571 1.00 94.50 86 VAL A O 1
ATOM 622 N N . PRO A 1 87 ? 4.040 -5.743 -4.812 1.00 93.75 87 PRO A N 1
ATOM 623 C CA . PRO A 1 87 ? 4.083 -6.363 -6.127 1.00 93.75 87 PRO A CA 1
ATOM 624 C C . PRO A 1 87 ? 3.561 -7.800 -6.058 1.00 93.75 87 PRO A C 1
ATOM 626 O O . PRO A 1 87 ? 3.844 -8.525 -5.105 1.00 93.75 87 PRO A O 1
ATOM 629 N N . ARG A 1 88 ? 2.825 -8.242 -7.079 1.00 92.00 88 ARG A N 1
ATOM 630 C CA . ARG A 1 88 ? 2.192 -9.572 -7.103 1.00 92.00 88 ARG A CA 1
ATOM 631 C C . ARG A 1 88 ? 3.192 -10.705 -6.868 1.00 92.00 88 ARG A C 1
ATOM 633 O O . ARG A 1 88 ? 2.895 -11.657 -6.153 1.00 92.00 88 ARG A O 1
ATOM 640 N N . ALA A 1 89 ? 4.398 -10.567 -7.420 1.00 90.12 89 ALA A N 1
ATOM 641 C CA . ALA A 1 89 ? 5.497 -11.511 -7.226 1.00 90.12 89 ALA A CA 1
ATOM 642 C C . ALA A 1 89 ? 5.920 -11.663 -5.749 1.00 90.12 89 ALA A C 1
ATOM 644 O O . ALA A 1 89 ? 6.444 -12.705 -5.371 1.00 90.12 89 ALA A O 1
ATOM 645 N N . CYS A 1 90 ? 5.673 -10.648 -4.915 1.00 89.69 90 CYS A N 1
ATOM 646 C CA . CYS A 1 90 ? 5.992 -10.647 -3.490 1.00 89.69 90 CYS A CA 1
ATOM 647 C C . CYS A 1 90 ? 4.916 -11.293 -2.612 1.00 89.69 90 CYS A C 1
ATOM 649 O O . CYS A 1 90 ? 5.166 -11.511 -1.435 1.00 89.69 90 CYS A O 1
ATOM 651 N N . ALA A 1 91 ? 3.712 -11.547 -3.128 1.00 89.81 91 ALA A N 1
ATOM 652 C CA . ALA A 1 91 ? 2.623 -12.121 -2.341 1.00 89.81 91 ALA A CA 1
ATOM 653 C C . ALA A 1 91 ? 1.757 -13.046 -3.208 1.00 89.81 91 ALA A C 1
ATOM 655 O O . ALA A 1 91 ? 0.622 -12.698 -3.554 1.00 89.81 91 ALA A O 1
ATOM 656 N N . PRO A 1 92 ? 2.275 -14.239 -3.560 1.00 79.88 92 PRO A N 1
ATOM 657 C CA . PRO A 1 92 ? 1.555 -15.198 -4.397 1.00 79.88 92 PRO A CA 1
ATOM 658 C C . PRO A 1 92 ? 0.271 -15.736 -3.743 1.00 79.88 92 PRO A C 1
ATOM 660 O O . PRO A 1 92 ? -0.609 -16.208 -4.454 1.00 79.88 92 PRO A O 1
ATOM 663 N N . GLY A 1 93 ? 0.146 -15.647 -2.413 1.00 81.31 93 GLY A N 1
ATOM 664 C CA . GLY A 1 93 ? -1.033 -16.075 -1.649 1.00 81.31 93 GLY A CA 1
ATOM 665 C C . GLY A 1 93 ? -1.964 -14.944 -1.202 1.00 81.31 93 GLY A C 1
ATOM 666 O O . GLY A 1 93 ? -2.788 -15.167 -0.320 1.00 81.31 93 GLY A O 1
ATOM 667 N N . ALA A 1 94 ? -1.811 -13.729 -1.735 1.00 86.06 94 ALA A N 1
ATOM 668 C CA . ALA A 1 94 ? -2.649 -12.611 -1.316 1.00 86.06 94 ALA A CA 1
ATOM 669 C C . ALA A 1 94 ? -4.127 -12.833 -1.661 1.00 86.06 94 ALA A C 1
ATOM 671 O O . ALA A 1 94 ? -4.458 -13.337 -2.735 1.00 86.06 94 ALA A O 1
ATOM 672 N N . SER A 1 95 ? -5.021 -12.397 -0.772 1.00 82.06 95 SER A N 1
ATOM 673 C CA . SER A 1 95 ? -6.471 -12.570 -0.952 1.00 82.06 95 SER A CA 1
ATOM 674 C C . SER A 1 95 ? -7.030 -11.746 -2.117 1.00 82.06 95 SER A C 1
ATOM 676 O O . SER A 1 95 ? -8.048 -12.107 -2.708 1.00 82.06 95 SER A O 1
ATOM 678 N N . VAL A 1 96 ? -6.366 -10.640 -2.465 1.00 90.12 96 VAL A N 1
ATOM 679 C CA . VAL A 1 96 ? -6.692 -9.821 -3.633 1.00 90.12 96 VAL A CA 1
ATOM 680 C C . VAL A 1 96 ? -5.438 -9.637 -4.478 1.00 90.12 96 VAL A C 1
ATOM 682 O O . VAL A 1 96 ? -4.428 -9.123 -4.001 1.00 90.12 96 VAL A O 1
ATOM 685 N N . GLY A 1 97 ? -5.514 -10.028 -5.750 1.00 88.62 97 GLY A N 1
ATOM 686 C CA . GLY A 1 97 ? -4.429 -9.876 -6.714 1.00 88.62 97 GLY A CA 1
ATOM 687 C C . GLY A 1 97 ? -4.930 -9.286 -8.026 1.00 88.62 97 GLY A C 1
ATOM 688 O O . GLY A 1 97 ? -5.884 -9.794 -8.613 1.00 88.62 97 GLY A O 1
ATOM 689 N N . GLY A 1 98 ? -4.275 -8.221 -8.476 1.00 91.00 98 GLY A N 1
ATOM 690 C CA . GLY A 1 98 ? -4.385 -7.693 -9.832 1.00 91.0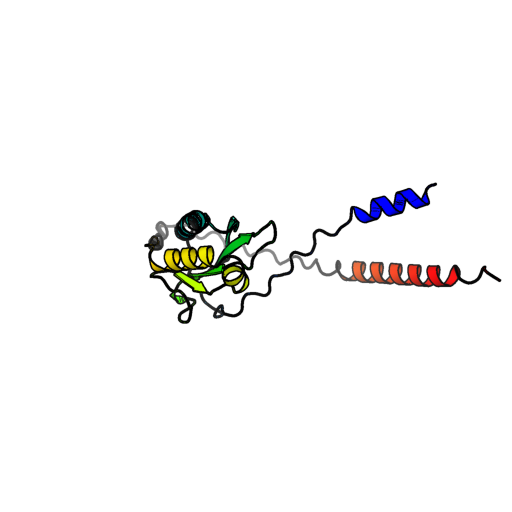0 98 GLY A CA 1
ATOM 691 C C . GLY A 1 98 ? -3.275 -8.211 -10.730 1.00 91.00 98 GLY A C 1
ATOM 692 O O . GLY A 1 98 ? -2.584 -9.173 -10.403 1.00 91.00 98 GLY A O 1
ATOM 693 N N . GLU A 1 99 ? -3.055 -7.561 -11.870 1.00 89.50 99 GLU A N 1
ATOM 694 C CA . GLU A 1 99 ? -1.950 -7.920 -12.768 1.00 89.50 99 GLU A CA 1
ATOM 695 C C . GLU A 1 99 ? -0.579 -7.672 -12.110 1.00 89.50 99 GLU A C 1
ATOM 697 O O . GLU A 1 99 ? 0.298 -8.535 -12.144 1.00 89.50 99 GLU A O 1
ATOM 702 N N . ARG A 1 100 ? -0.401 -6.504 -11.474 1.00 90.88 100 ARG A N 1
ATOM 703 C CA . ARG A 1 100 ? 0.906 -6.031 -10.976 1.00 90.88 100 ARG A CA 1
ATOM 704 C C . ARG A 1 100 ? 1.047 -6.014 -9.468 1.00 90.88 100 ARG A C 1
ATOM 706 O O . ARG A 1 100 ? 2.145 -6.246 -8.967 1.00 90.88 100 ARG A O 1
ATOM 713 N N . PHE A 1 101 ? -0.043 -5.760 -8.759 1.00 94.62 101 PHE A N 1
ATOM 714 C CA . PHE A 1 101 ? -0.045 -5.624 -7.312 1.00 94.62 101 PHE A CA 1
ATOM 715 C C . PHE A 1 101 ? -0.997 -6.622 -6.671 1.00 94.62 101 PHE A C 1
ATOM 717 O O . PHE A 1 101 ? -1.980 -7.055 -7.270 1.00 94.62 101 PHE A O 1
ATOM 724 N N . SER A 1 102 ? -0.679 -6.950 -5.432 1.00 94.94 102 SER A N 1
ATOM 725 C CA . SER A 1 102 ? -1.484 -7.740 -4.525 1.00 94.94 102 SER A CA 1
ATOM 726 C C . SER A 1 102 ? -1.717 -6.933 -3.255 1.00 94.94 102 SER A C 1
ATOM 728 O O . SER A 1 102 ? -0.842 -6.179 -2.822 1.00 94.94 102 SER A O 1
ATOM 730 N N . ALA A 1 103 ? -2.886 -7.101 -2.652 1.00 93.06 103 ALA A N 1
ATOM 731 C CA . ALA A 1 103 ? -3.234 -6.497 -1.377 1.00 93.06 103 ALA A CA 1
ATOM 732 C C . ALA A 1 103 ? -3.837 -7.556 -0.457 1.00 93.06 103 ALA A C 1
ATOM 734 O O . ALA A 1 103 ? -4.621 -8.404 -0.891 1.00 93.06 103 ALA A O 1
ATOM 735 N N . ASN A 1 104 ? -3.480 -7.484 0.822 1.00 88.00 104 ASN A N 1
ATOM 736 C CA . ASN A 1 104 ? -4.121 -8.283 1.857 1.00 88.00 104 ASN A CA 1
ATOM 737 C C . ASN A 1 104 ? -5.170 -7.440 2.587 1.00 88.00 104 ASN A C 1
ATOM 739 O O . ASN A 1 104 ? -4.953 -6.237 2.766 1.00 88.00 104 ASN A O 1
ATOM 743 N N . PRO A 1 105 ? -6.293 -8.049 3.003 1.00 83.31 105 PRO A N 1
ATOM 744 C CA . PRO A 1 105 ? -7.259 -7.378 3.858 1.00 83.31 105 PRO A CA 1
ATOM 745 C C . PRO A 1 105 ? -6.568 -6.895 5.127 1.00 83.31 105 PRO A C 1
ATOM 747 O O . PRO A 1 105 ? -5.871 -7.661 5.789 1.00 83.31 105 PRO A O 1
ATOM 750 N N . ALA A 1 106 ? -6.762 -5.615 5.443 1.00 87.44 106 ALA A N 1
ATOM 751 C CA . ALA A 1 106 ? -6.494 -5.077 6.767 1.00 87.44 106 ALA A CA 1
ATOM 752 C C . ALA A 1 106 ? -7.770 -5.303 7.594 1.00 87.44 106 ALA A C 1
ATOM 754 O O . ALA A 1 106 ? -8.769 -4.631 7.310 1.00 87.44 106 ALA A O 1
ATOM 755 N N . PRO A 1 107 ? -7.789 -6.239 8.566 1.00 89.88 107 PRO A N 1
ATOM 756 C CA . PRO A 1 107 ? -9.006 -6.589 9.300 1.00 89.88 107 PRO A CA 1
ATOM 757 C C . PRO A 1 107 ? -9.703 -5.369 9.907 1.00 89.88 107 PRO A C 1
ATOM 759 O O . PRO A 1 107 ? -10.930 -5.279 9.869 1.00 89.88 107 PRO A O 1
ATOM 762 N N . GLY A 1 108 ? -8.929 -4.387 10.388 1.00 91.19 108 GLY A N 1
ATOM 763 C CA . GLY A 1 108 ? -9.476 -3.123 10.876 1.00 91.19 108 GLY A CA 1
ATOM 764 C C . GLY A 1 108 ? -10.244 -2.324 9.813 1.00 91.19 108 GLY A C 1
ATOM 765 O O . GLY A 1 108 ? -11.302 -1.775 10.115 1.00 91.19 108 GLY A O 1
ATOM 766 N N . LEU A 1 109 ? -9.758 -2.274 8.567 1.00 92.19 109 LEU A N 1
ATOM 767 C CA . LEU A 1 109 ? -10.428 -1.558 7.475 1.00 92.19 109 LEU A CA 1
ATOM 768 C C . LEU A 1 109 ? -11.653 -2.309 6.960 1.00 92.19 109 LEU A C 1
ATOM 770 O O . LEU A 1 109 ? -12.673 -1.682 6.695 1.00 92.19 109 LEU A O 1
ATOM 774 N N . GLU A 1 110 ? -11.579 -3.633 6.842 1.00 92.50 110 GLU A N 1
ATOM 775 C CA . GLU A 1 110 ? -12.710 -4.448 6.387 1.00 92.50 110 GLU A CA 1
ATOM 776 C C . GLU A 1 110 ? -13.898 -4.359 7.356 1.00 92.50 110 GLU A C 1
ATOM 778 O O . GLU A 1 110 ? -15.043 -4.241 6.920 1.00 92.50 110 GLU A O 1
ATOM 783 N N . GLN A 1 111 ? -13.629 -4.331 8.664 1.00 93.38 111 GLN A N 1
ATOM 784 C CA . GLN A 1 111 ? -14.663 -4.177 9.690 1.00 93.38 111 GLN A CA 1
ATOM 785 C C . GLN A 1 111 ? -15.186 -2.739 9.785 1.00 93.38 111 GLN A C 1
ATOM 787 O O . GLN A 1 111 ? -16.391 -2.525 9.918 1.00 93.38 111 GLN A O 1
ATOM 792 N N . ALA A 1 112 ? -14.299 -1.738 9.735 1.00 93.12 112 ALA A N 1
ATOM 793 C CA . ALA A 1 112 ? -14.696 -0.343 9.903 1.00 93.12 112 ALA A CA 1
ATOM 794 C C . ALA A 1 112 ? -15.312 0.267 8.633 1.00 93.12 112 ALA A C 1
ATOM 796 O O . ALA A 1 112 ? -16.183 1.129 8.746 1.00 93.12 112 ALA A O 1
ATOM 797 N N . CYS A 1 113 ? -14.856 -0.134 7.447 1.00 93.31 113 CYS A N 1
ATOM 798 C CA . CYS A 1 113 ? -15.128 0.520 6.163 1.00 93.31 113 CYS A CA 1
ATOM 799 C C . CYS A 1 113 ? -15.294 -0.519 5.029 1.00 93.31 113 CYS A C 1
ATOM 801 O O . CYS A 1 113 ? -14.500 -0.536 4.077 1.00 93.31 113 CYS A O 1
ATOM 803 N N . PRO A 1 114 ? -16.289 -1.421 5.102 1.00 93.62 114 PRO A N 1
ATOM 804 C CA . PRO A 1 114 ? -16.420 -2.533 4.162 1.00 93.62 114 PRO A CA 1
ATOM 805 C C . PRO A 1 114 ? -16.633 -2.085 2.708 1.00 93.62 114 PRO A C 1
ATOM 807 O O . PRO A 1 114 ? -16.208 -2.789 1.787 1.00 93.62 114 PRO A O 1
ATOM 810 N N . ALA A 1 115 ? -17.274 -0.937 2.450 1.00 93.06 115 ALA A N 1
ATOM 811 C CA . ALA A 1 115 ? -17.383 -0.404 1.089 1.00 93.06 115 ALA A CA 1
ATOM 812 C C . ALA A 1 115 ? -16.032 0.103 0.570 1.00 93.06 115 ALA A C 1
ATOM 814 O O . ALA A 1 115 ? -15.653 -0.213 -0.559 1.00 93.06 115 ALA A O 1
ATOM 815 N N . THR A 1 116 ? -15.265 0.801 1.417 1.00 93.62 116 THR A N 1
ATOM 816 C CA . THR A 1 116 ? -13.907 1.254 1.070 1.00 93.62 116 THR A CA 1
ATOM 817 C C . THR A 1 116 ? -13.000 0.066 0.749 1.00 93.62 116 THR A C 1
ATOM 819 O O . THR A 1 116 ? -12.303 0.091 -0.263 1.00 93.62 116 THR A O 1
ATOM 822 N N . TRP A 1 117 ? -13.041 -1.006 1.550 1.00 94.44 117 TRP A N 1
ATOM 823 C CA . TRP A 1 117 ? -12.253 -2.212 1.278 1.00 94.44 117 TRP A CA 1
ATOM 824 C C . TRP A 1 117 ? -12.623 -2.860 -0.063 1.00 94.44 117 TRP A C 1
ATOM 826 O O . TRP A 1 117 ? -11.735 -3.193 -0.847 1.00 94.44 117 TRP A O 1
ATOM 836 N N . ARG A 1 118 ? -13.920 -2.979 -0.383 1.00 94.06 118 ARG A N 1
ATOM 837 C CA . ARG A 1 118 ? -14.370 -3.498 -1.687 1.00 94.06 118 ARG A CA 1
ATOM 838 C C . ARG A 1 118 ? -13.856 -2.651 -2.850 1.00 94.06 118 ARG A C 1
ATOM 840 O O . ARG A 1 118 ? -13.373 -3.211 -3.831 1.00 94.06 118 ARG A O 1
ATOM 847 N N . ALA A 1 119 ? -13.912 -1.327 -2.730 1.00 93.38 119 ALA A N 1
ATOM 848 C CA . ALA A 1 119 ? -13.425 -0.414 -3.759 1.00 93.38 119 ALA A CA 1
ATOM 849 C C . ALA A 1 119 ? -11.893 -0.475 -3.921 1.00 93.38 119 ALA A C 1
ATOM 851 O O . ALA A 1 119 ? -11.391 -0.473 -5.043 1.00 93.38 119 ALA A O 1
ATOM 852 N N . VAL A 1 120 ? -11.146 -0.610 -2.821 1.00 93.81 120 VAL A N 1
ATOM 853 C CA . VAL A 1 120 ? -9.693 -0.858 -2.840 1.00 93.81 120 VAL A CA 1
ATOM 854 C C . VAL A 1 120 ? -9.374 -2.182 -3.532 1.00 93.81 120 VAL A C 1
ATOM 856 O O . VAL A 1 120 ? -8.516 -2.224 -4.415 1.00 93.81 120 VAL A O 1
ATOM 859 N N . ALA A 1 121 ? -10.077 -3.256 -3.170 1.00 94.44 121 ALA A N 1
ATOM 860 C CA . ALA A 1 121 ? -9.874 -4.567 -3.768 1.00 94.44 121 ALA A CA 1
ATOM 861 C C . ALA A 1 121 ? -10.153 -4.548 -5.278 1.00 94.44 121 ALA A C 1
ATOM 863 O O . ALA A 1 121 ? -9.395 -5.119 -6.063 1.00 94.44 121 ALA A O 1
ATOM 864 N N . GLU A 1 122 ? -11.205 -3.845 -5.689 1.00 94.38 122 GLU A N 1
ATOM 865 C CA . GLU A 1 122 ? -11.558 -3.682 -7.095 1.00 94.38 122 GLU A CA 1
ATOM 866 C C . GLU A 1 122 ? -10.530 -2.852 -7.866 1.00 94.38 122 GLU A C 1
ATOM 868 O O . GLU A 1 122 ? -10.122 -3.235 -8.965 1.00 94.38 122 GLU A O 1
ATOM 873 N N . ALA A 1 123 ? -10.046 -1.761 -7.270 1.00 93.31 123 ALA A N 1
ATOM 874 C CA . ALA A 1 123 ? -8.991 -0.939 -7.845 1.00 93.31 123 ALA A CA 1
ATOM 875 C C . ALA A 1 123 ? -7.708 -1.745 -8.093 1.00 93.31 123 ALA A C 1
ATOM 877 O O . ALA A 1 123 ? -7.110 -1.624 -9.160 1.00 93.31 123 ALA A O 1
ATOM 878 N N . VAL A 1 124 ? -7.315 -2.602 -7.144 1.00 94.38 124 VAL A N 1
ATOM 879 C CA . VAL A 1 124 ? -6.151 -3.486 -7.303 1.00 94.38 124 VAL A CA 1
ATOM 880 C C . VAL A 1 124 ? -6.368 -4.487 -8.439 1.00 94.38 124 VAL A C 1
ATOM 882 O O . VAL A 1 124 ? -5.438 -4.728 -9.202 1.00 94.38 124 VAL A O 1
ATOM 885 N N . ARG A 1 125 ? -7.575 -5.055 -8.582 1.00 93.62 125 ARG A N 1
ATOM 886 C CA . ARG A 1 125 ? -7.885 -6.064 -9.612 1.00 93.62 125 ARG A CA 1
ATOM 887 C C . ARG A 1 125 ? -7.910 -5.504 -11.028 1.00 93.62 125 ARG A C 1
ATOM 889 O O . ARG A 1 125 ? -7.396 -6.152 -11.936 1.00 93.62 125 ARG A O 1
ATOM 896 N N . THR A 1 126 ? -8.548 -4.353 -11.218 1.00 89.06 126 THR A N 1
ATOM 897 C CA . THR A 1 126 ? -8.962 -3.891 -12.552 1.00 89.06 126 THR A CA 1
ATOM 898 C C . THR A 1 126 ? -8.045 -2.859 -13.177 1.00 89.06 126 THR A C 1
ATOM 900 O O . THR A 1 126 ? -8.038 -2.736 -14.403 1.00 89.06 126 THR A O 1
ATOM 903 N N . ARG A 1 127 ? -7.272 -2.097 -12.389 1.00 84.06 127 ARG A N 1
ATOM 904 C CA . ARG A 1 127 ? -6.462 -1.034 -12.984 1.00 84.06 127 ARG A CA 1
ATOM 905 C C . ARG A 1 127 ? -5.234 -1.585 -13.708 1.00 84.06 127 ARG A C 1
ATOM 907 O O . ARG A 1 127 ? -4.427 -2.293 -13.101 1.00 84.06 127 ARG A O 1
ATOM 914 N N . PRO A 1 128 ? -5.010 -1.156 -14.961 1.00 82.38 128 PRO A N 1
ATOM 915 C CA . PRO A 1 128 ? -3.709 -1.287 -15.582 1.00 82.38 128 PRO A CA 1
ATOM 916 C C . PRO A 1 128 ? -2.753 -0.313 -14.887 1.00 82.38 128 PRO A C 1
ATOM 918 O O . PRO A 1 128 ? -2.904 0.907 -14.967 1.00 82.38 128 PRO A O 1
ATOM 921 N N . TYR A 1 129 ? -1.772 -0.852 -14.172 1.00 83.12 129 TYR A N 1
ATOM 922 C CA . TYR A 1 129 ? -0.683 -0.054 -13.620 1.00 83.12 129 TYR A CA 1
ATOM 923 C C . TYR A 1 129 ? 0.411 0.096 -14.674 1.00 83.12 129 TYR A C 1
ATOM 925 O O . TYR A 1 129 ? 0.677 -0.865 -15.404 1.00 83.12 129 TYR A O 1
ATOM 933 N N . PRO A 1 130 ? 1.067 1.269 -14.767 1.00 81.12 130 PRO A N 1
ATOM 934 C CA . PRO A 1 130 ? 2.165 1.443 -15.699 1.00 81.12 130 PRO A CA 1
ATOM 935 C C . PRO A 1 130 ? 3.204 0.346 -15.459 1.00 81.12 130 PRO A C 1
ATOM 937 O O . PRO A 1 130 ? 3.606 0.061 -14.322 1.00 81.12 130 PRO A O 1
ATOM 940 N N . SER A 1 131 ? 3.617 -0.297 -16.551 1.00 73.25 131 SER A N 1
ATOM 941 C CA . SER A 1 131 ? 4.766 -1.190 -16.499 1.00 73.25 131 SER A CA 1
ATOM 942 C C . SER A 1 131 ? 5.943 -0.370 -15.996 1.00 73.25 131 SER A C 1
ATOM 944 O O . SER A 1 131 ? 6.173 0.727 -16.503 1.00 73.25 131 SER A O 1
ATOM 946 N N . ALA A 1 132 ? 6.677 -0.889 -15.012 1.00 67.56 132 ALA A N 1
ATOM 947 C CA . ALA A 1 132 ? 7.980 -0.335 -14.697 1.00 67.56 132 ALA A CA 1
ATOM 948 C C . ALA A 1 132 ? 8.824 -0.484 -15.964 1.00 67.56 132 ALA A C 1
ATOM 950 O O . ALA A 1 132 ? 9.318 -1.570 -16.269 1.00 67.56 132 ALA A O 1
ATOM 951 N N . VAL A 1 133 ? 8.926 0.588 -16.746 1.00 62.75 133 VAL A N 1
ATOM 952 C CA . VAL A 1 133 ? 9.981 0.705 -17.735 1.00 62.75 133 VAL A CA 1
ATOM 953 C C . VAL A 1 133 ? 11.215 0.890 -16.878 1.00 62.75 133 VAL A C 1
ATOM 955 O O . VAL A 1 133 ? 11.501 1.994 -16.421 1.00 62.75 133 VAL A O 1
ATOM 958 N N . LEU A 1 134 ? 11.879 -0.221 -16.548 1.00 58.88 134 LEU A N 1
ATOM 959 C CA . LEU A 1 134 ? 13.221 -0.133 -16.001 1.00 58.88 134 LEU A CA 1
ATOM 960 C C . LEU A 1 134 ? 13.979 0.741 -16.999 1.00 58.88 134 LEU A C 1
ATOM 962 O O . LEU A 1 134 ? 13.963 0.397 -18.189 1.00 58.88 134 LEU A O 1
ATOM 966 N N . PRO A 1 135 ? 14.544 1.890 -16.580 1.00 55.91 135 PRO A N 1
ATOM 967 C CA . PRO A 1 135 ? 15.369 2.665 -17.486 1.00 55.91 135 PRO A CA 1
ATOM 968 C C . PRO A 1 135 ? 16.371 1.677 -18.070 1.00 55.91 135 PRO A C 1
ATOM 970 O O . PRO A 1 135 ? 17.008 0.936 -17.311 1.00 55.91 135 PRO A O 1
ATOM 973 N N . ALA A 1 136 ? 16.405 1.580 -19.406 1.00 56.25 136 ALA A N 1
ATOM 974 C CA . ALA A 1 136 ? 17.367 0.725 -20.087 1.00 56.25 136 ALA A CA 1
ATOM 975 C C . ALA A 1 136 ? 18.715 0.994 -19.418 1.00 56.25 136 ALA A C 1
ATOM 977 O O . ALA A 1 136 ? 19.005 2.177 -19.214 1.00 56.25 136 ALA A O 1
ATOM 978 N N . PRO A 1 137 ? 19.463 -0.041 -18.984 1.00 57.47 137 PRO A N 1
ATOM 979 C CA . PRO A 1 137 ? 20.705 0.165 -18.259 1.00 57.47 137 PRO A CA 1
ATOM 980 C C . PRO A 1 137 ? 21.522 1.130 -19.096 1.00 57.47 137 PRO A C 1
ATOM 982 O O . PRO A 1 137 ? 21.924 0.783 -20.207 1.00 57.47 137 PRO A O 1
ATOM 985 N N . SER A 1 138 ? 21.636 2.375 -18.626 1.00 57.66 138 SER A N 1
ATOM 986 C CA . SER A 1 138 ? 22.335 3.412 -19.356 1.00 57.66 138 SER A CA 1
ATOM 987 C C . SER A 1 138 ? 23.729 2.855 -19.521 1.00 57.66 138 SER A C 1
ATOM 989 O O . SER A 1 138 ? 24.431 2.684 -18.521 1.00 57.66 138 SER A O 1
ATOM 991 N N . ALA A 1 139 ? 24.080 2.457 -20.748 1.00 58.31 139 ALA A N 1
ATOM 992 C CA . ALA A 1 139 ? 25.419 1.992 -21.035 1.00 58.31 139 ALA A CA 1
ATOM 993 C C . ALA A 1 139 ? 26.346 3.058 -20.443 1.00 58.31 139 ALA A C 1
ATOM 995 O O . ALA A 1 139 ? 26.111 4.245 -20.710 1.00 58.31 139 ALA A O 1
ATOM 996 N N . PRO A 1 140 ? 27.284 2.685 -19.553 1.00 62.34 140 PRO A N 1
ATOM 997 C CA . PRO A 1 140 ? 28.140 3.670 -18.922 1.00 62.34 140 PRO A CA 1
ATOM 998 C C . PRO A 1 140 ? 28.731 4.533 -20.044 1.00 62.34 140 PRO A C 1
ATOM 1000 O O . PRO A 1 140 ? 29.219 3.964 -21.027 1.00 62.34 140 PRO A O 1
ATOM 1003 N N . PRO A 1 141 ? 28.603 5.875 -19.975 1.00 60.19 141 PRO A N 1
ATOM 1004 C CA . PRO A 1 141 ? 29.144 6.750 -21.004 1.00 60.19 141 PRO A CA 1
ATOM 1005 C C . PRO A 1 141 ? 30.603 6.361 -21.212 1.00 60.19 141 PRO A C 1
ATOM 1007 O O . PRO A 1 141 ? 31.325 6.165 -20.234 1.00 60.19 141 PRO A O 1
ATOM 1010 N N . GLY A 1 142 ? 30.950 6.137 -22.481 1.00 55.50 142 GLY A N 1
ATOM 1011 C CA . GLY A 1 142 ? 32.103 5.368 -22.928 1.00 55.50 142 GLY A CA 1
ATOM 1012 C C . GLY A 1 142 ? 33.309 5.414 -21.998 1.00 55.50 142 GLY A C 1
ATOM 1013 O O . GLY A 1 142 ? 33.811 6.478 -21.643 1.00 55.50 142 GLY A O 1
ATOM 1014 N N . SER A 1 143 ? 33.817 4.228 -21.673 1.00 54.69 143 SER A N 1
ATOM 1015 C CA . SER A 1 143 ? 35.149 3.995 -21.113 1.00 54.69 143 SER A CA 1
ATOM 1016 C C . SER A 1 143 ? 36.242 4.335 -22.139 1.00 54.69 143 SER A C 1
ATOM 1018 O O . SER A 1 143 ? 37.110 3.520 -22.425 1.00 54.69 143 SER A O 1
ATOM 1020 N N . ALA A 1 144 ? 36.171 5.517 -22.746 1.00 58.56 144 ALA A N 1
ATOM 1021 C CA . ALA A 1 144 ? 37.264 6.095 -23.501 1.00 58.56 144 ALA A CA 1
ATOM 1022 C C . ALA A 1 144 ? 38.092 6.922 -22.512 1.00 58.56 144 ALA A C 1
ATOM 1024 O O . ALA A 1 144 ? 37.645 7.966 -22.043 1.00 58.56 144 ALA A O 1
ATOM 1025 N N . ASP A 1 145 ? 39.256 6.385 -22.148 1.00 58.69 145 ASP A N 1
ATOM 1026 C CA . ASP A 1 145 ? 40.381 7.104 -21.543 1.00 58.69 145 ASP A CA 1
ATOM 1027 C C . ASP A 1 145 ? 40.044 8.052 -20.388 1.00 58.69 145 ASP A C 1
ATOM 1029 O O . ASP A 1 145 ? 40.293 9.257 -20.443 1.00 58.69 145 ASP A O 1
ATOM 1033 N N . ARG A 1 146 ? 39.542 7.508 -19.273 1.00 59.50 146 ARG A N 1
ATOM 1034 C CA . ARG A 1 146 ? 39.702 8.208 -17.995 1.00 59.50 146 ARG A CA 1
ATOM 1035 C C . ARG A 1 146 ? 41.051 7.783 -17.406 1.00 59.50 146 ARG A C 1
ATOM 1037 O O . ARG A 1 146 ? 41.175 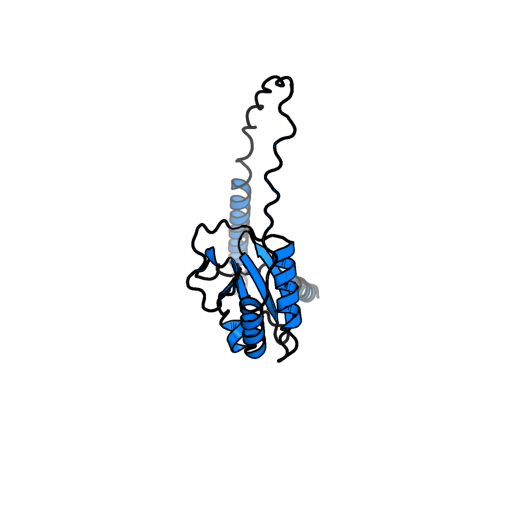6.609 -17.058 1.00 59.50 146 ARG A O 1
ATOM 1044 N N . PRO A 1 147 ? 42.047 8.684 -17.285 1.00 62.88 147 PRO A N 1
ATOM 1045 C CA . PRO A 1 147 ? 43.282 8.380 -16.576 1.00 62.88 147 PRO A CA 1
ATOM 1046 C C . PRO A 1 147 ? 42.913 7.893 -15.181 1.00 62.88 147 PRO A C 1
ATOM 1048 O O . PRO A 1 147 ? 42.150 8.564 -14.479 1.00 62.88 147 PRO A O 1
ATOM 1051 N N . THR A 1 148 ? 43.397 6.714 -14.803 1.00 62.78 148 THR A N 1
ATOM 1052 C CA . THR A 1 148 ? 43.194 6.162 -13.467 1.00 62.78 148 THR A CA 1
ATOM 1053 C C . THR A 1 148 ? 43.705 7.198 -12.464 1.00 62.78 148 THR A C 1
ATOM 1055 O O . THR A 1 148 ? 44.902 7.501 -12.491 1.00 62.78 148 THR A O 1
ATOM 1058 N N . PRO A 1 149 ? 42.849 7.800 -11.615 1.00 68.00 149 PRO A N 1
ATOM 1059 C CA . PRO A 1 149 ? 43.359 8.642 -10.549 1.00 68.00 149 PRO A CA 1
ATOM 1060 C C . PRO A 1 149 ? 44.274 7.780 -9.664 1.00 68.00 149 PRO A C 1
ATOM 1062 O O . PRO A 1 149 ? 44.021 6.576 -9.525 1.00 68.00 149 PRO A O 1
ATOM 1065 N N . PRO A 1 150 ? 45.342 8.356 -9.086 1.00 73.94 150 PRO A N 1
ATOM 1066 C CA . PRO A 1 150 ? 46.149 7.665 -8.092 1.00 73.94 150 PRO A CA 1
ATOM 1067 C C . PRO A 1 150 ? 45.215 7.064 -7.044 1.00 73.94 150 PRO A C 1
ATOM 1069 O O . PRO A 1 150 ? 44.268 7.722 -6.616 1.00 73.94 150 PRO A O 1
ATOM 1072 N N . VAL A 1 151 ? 45.447 5.805 -6.678 1.00 68.62 151 VAL A N 1
ATOM 1073 C CA . VAL A 1 151 ? 44.724 5.138 -5.594 1.00 68.62 151 VAL A CA 1
ATOM 1074 C C . VAL A 1 151 ? 44.961 5.954 -4.326 1.00 68.62 151 VAL A C 1
ATOM 1076 O O . VAL A 1 151 ? 45.989 5.814 -3.668 1.00 68.62 151 VAL A O 1
ATOM 1079 N N . GLU A 1 152 ? 44.037 6.862 -4.023 1.00 59.81 152 GLU A N 1
ATOM 1080 C CA . GLU A 1 152 ? 44.077 7.656 -2.808 1.00 59.81 152 GLU A CA 1
ATOM 1081 C C . GLU A 1 152 ? 43.660 6.729 -1.673 1.00 59.81 152 GLU A C 1
ATOM 1083 O O . GLU A 1 152 ? 42.495 6.371 -1.495 1.00 59.81 152 GLU A O 1
ATOM 1088 N N . GLN A 1 153 ? 44.682 6.220 -0.994 1.00 73.44 153 GLN A N 1
ATOM 1089 C CA . GLN A 1 153 ? 44.565 5.286 0.104 1.00 73.44 153 GLN A CA 1
ATOM 1090 C C . GLN A 1 153 ? 43.695 5.940 1.193 1.00 73.44 153 GLN A C 1
ATOM 1092 O O . GLN A 1 153 ? 44.058 7.011 1.686 1.00 73.44 153 GLN A O 1
ATOM 1097 N N . PRO A 1 154 ? 42.537 5.355 1.552 1.00 71.06 154 PRO A N 1
ATOM 1098 C CA . PRO A 1 154 ? 41.635 5.975 2.508 1.00 71.06 154 PRO A CA 1
ATOM 1099 C C . PRO A 1 154 ? 42.368 6.185 3.841 1.00 71.06 154 PRO A C 1
ATOM 1101 O O . PRO A 1 154 ? 43.051 5.265 4.308 1.00 71.06 154 PRO A O 1
ATOM 1104 N N . PRO A 1 155 ? 42.257 7.377 4.457 1.00 75.44 155 PRO A N 1
ATOM 1105 C CA . PRO A 1 155 ? 42.888 7.637 5.738 1.00 75.44 155 PRO A CA 1
ATOM 1106 C C . PRO A 1 155 ? 42.369 6.633 6.780 1.00 75.44 155 PRO A C 1
ATOM 1108 O O . PRO A 1 155 ? 41.186 6.271 6.752 1.00 75.44 155 PRO A O 1
ATOM 1111 N N . PRO A 1 156 ? 43.234 6.157 7.694 1.00 74.44 156 PRO A N 1
ATOM 1112 C CA . PRO A 1 156 ? 42.833 5.207 8.721 1.00 74.44 156 PRO A CA 1
ATOM 1113 C C . PRO A 1 156 ? 41.667 5.778 9.545 1.00 74.44 156 PRO A C 1
ATOM 1115 O O . PRO A 1 156 ? 41.648 6.980 9.828 1.00 74.44 156 PRO A O 1
ATOM 1118 N N . PRO A 1 157 ? 40.685 4.945 9.937 1.00 68.50 157 PRO A N 1
ATOM 1119 C CA . PRO A 1 157 ? 39.533 5.420 10.686 1.00 68.50 157 PRO A CA 1
ATOM 1120 C C . PRO A 1 157 ? 39.984 6.038 12.020 1.00 68.50 157 PRO A C 1
ATOM 1122 O O . PRO A 1 157 ? 40.850 5.470 12.694 1.00 68.50 157 PRO A O 1
ATOM 1125 N N . PRO A 1 158 ? 39.392 7.171 12.443 1.00 63.66 158 PRO A N 1
ATOM 1126 C CA . PRO A 1 158 ? 39.684 7.751 13.743 1.00 63.66 158 PRO A CA 1
ATOM 1127 C C . PRO A 1 158 ? 39.256 6.779 14.849 1.00 63.66 158 PRO A C 1
ATOM 1129 O O . PRO A 1 158 ? 38.073 6.501 15.059 1.00 63.66 158 PRO A O 1
ATOM 1132 N N . VAL A 1 159 ? 40.241 6.262 15.580 1.00 58.91 159 VAL A N 1
ATOM 1133 C CA . VAL A 1 159 ? 40.054 5.485 16.809 1.00 58.91 159 VAL A CA 1
ATOM 1134 C C . VAL A 1 159 ? 39.596 6.453 17.898 1.00 58.91 159 VAL A C 1
ATOM 1136 O O . VAL A 1 159 ? 40.411 6.989 18.641 1.00 58.91 159 VAL A O 1
ATOM 1139 N N . GLY A 1 160 ? 38.301 6.771 17.964 1.00 56.81 160 GLY A N 1
ATOM 1140 C CA . GLY A 1 160 ? 37.904 7.854 18.865 1.00 56.81 160 GLY A CA 1
ATOM 1141 C C . GLY A 1 160 ? 36.422 8.086 19.084 1.00 56.81 160 GLY A C 1
ATOM 1142 O O . GLY A 1 160 ? 36.010 9.239 19.096 1.00 56.81 160 GLY A O 1
ATOM 1143 N N . THR A 1 161 ? 35.584 7.061 19.276 1.00 53.59 161 THR A N 1
ATOM 1144 C CA . THR A 1 161 ? 34.214 7.308 19.784 1.00 53.59 161 THR A CA 1
ATOM 1145 C C . THR A 1 161 ? 33.618 6.101 20.516 1.00 53.59 161 THR A C 1
ATOM 1147 O O . THR A 1 161 ? 32.696 5.453 20.035 1.00 53.59 161 THR A O 1
ATOM 1150 N N . ARG A 1 162 ? 34.140 5.761 21.703 1.00 53.25 162 ARG A N 1
ATOM 1151 C CA . ARG A 1 162 ? 33.505 4.762 22.598 1.00 53.25 162 ARG A CA 1
ATOM 1152 C C . ARG A 1 162 ? 33.337 5.207 24.059 1.00 53.25 162 ARG A C 1
ATOM 1154 O O . ARG A 1 162 ? 33.013 4.383 24.903 1.00 53.25 162 ARG A O 1
ATOM 1161 N N . ILE A 1 163 ? 33.496 6.496 24.370 1.00 55.53 163 ILE A N 1
ATOM 1162 C CA . ILE A 1 163 ? 33.467 6.985 25.768 1.00 55.53 163 ILE A CA 1
ATOM 1163 C C . ILE A 1 163 ? 32.102 7.598 26.171 1.00 55.53 163 ILE A C 1
ATOM 1165 O O . ILE A 1 163 ? 31.815 7.751 27.353 1.00 55.53 163 ILE A O 1
ATOM 1169 N N . GLY A 1 164 ? 31.192 7.873 25.227 1.00 50.28 164 GLY A N 1
ATOM 1170 C CA . GLY A 1 164 ? 29.961 8.633 25.515 1.00 50.28 164 GLY A CA 1
ATOM 1171 C C . GLY A 1 164 ? 28.855 7.906 26.300 1.00 50.28 164 GLY A C 1
ATOM 1172 O O . GLY A 1 164 ? 28.080 8.563 26.985 1.00 50.28 164 GLY A O 1
ATOM 1173 N N . ILE A 1 165 ? 28.763 6.572 26.236 1.00 54.78 165 ILE A N 1
ATOM 1174 C CA . ILE A 1 165 ? 27.586 5.834 26.753 1.00 54.78 165 ILE A CA 1
ATOM 1175 C C . ILE A 1 165 ? 27.685 5.545 28.265 1.00 54.78 165 ILE A C 1
ATOM 1177 O O . ILE A 1 165 ? 26.670 5.492 28.957 1.00 54.78 165 ILE A O 1
ATOM 1181 N N . ALA A 1 166 ? 28.896 5.414 28.817 1.00 55.34 166 ALA A N 1
ATOM 1182 C CA . ALA A 1 166 ? 29.079 5.064 30.230 1.00 55.34 166 ALA A CA 1
ATOM 1183 C C . ALA A 1 166 ? 28.700 6.207 31.196 1.00 55.34 166 ALA A C 1
ATOM 1185 O O . ALA A 1 166 ? 28.224 5.953 32.303 1.00 55.34 166 ALA A O 1
ATOM 1186 N N . VAL A 1 167 ? 28.858 7.468 30.775 1.00 59.72 167 VAL A N 1
ATOM 1187 C CA . VAL A 1 167 ? 28.600 8.642 31.628 1.00 59.72 167 VAL A CA 1
ATOM 1188 C C . VAL A 1 167 ? 27.101 8.835 31.882 1.00 59.72 167 VAL A C 1
ATOM 1190 O O . VAL A 1 167 ? 2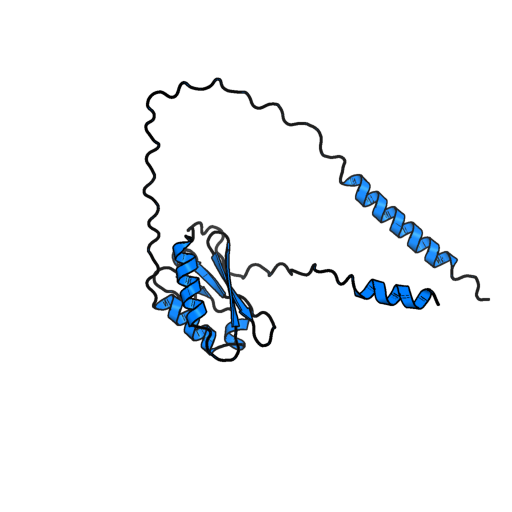6.703 9.162 32.999 1.00 59.72 167 VAL A O 1
ATOM 1193 N N . THR A 1 168 ? 26.248 8.572 30.888 1.00 58.44 168 THR A N 1
ATOM 1194 C CA . THR A 1 168 ? 24.794 8.760 31.018 1.00 58.44 168 THR A CA 1
ATOM 1195 C C . THR A 1 168 ? 24.170 7.765 32.001 1.00 58.44 168 THR A C 1
ATOM 1197 O O . THR A 1 168 ? 23.306 8.144 32.788 1.00 58.44 168 THR A O 1
ATOM 1200 N N . ILE A 1 169 ? 24.644 6.512 32.022 1.00 68.06 169 ILE A N 1
ATOM 1201 C CA . ILE A 1 169 ? 24.133 5.471 32.932 1.00 68.06 169 ILE A CA 1
ATOM 1202 C C . ILE A 1 169 ? 24.479 5.800 34.394 1.00 68.06 169 ILE A C 1
ATOM 1204 O O . ILE A 1 169 ? 23.623 5.685 35.273 1.00 68.06 169 ILE A O 1
ATOM 1208 N N . LEU A 1 170 ? 25.701 6.278 34.656 1.00 67.62 170 LEU A N 1
ATOM 1209 C CA . LEU A 1 170 ? 26.125 6.689 36.000 1.00 67.62 170 LEU A CA 1
ATOM 1210 C C . LEU A 1 170 ? 25.309 7.875 36.533 1.00 67.62 170 LEU A C 1
ATOM 1212 O O . LEU A 1 170 ? 24.936 7.887 37.707 1.00 67.62 170 LEU A O 1
ATOM 1216 N N . LEU A 1 171 ? 24.983 8.843 35.672 1.00 70.62 171 LEU A N 1
ATOM 1217 C CA . LEU A 1 171 ? 24.245 10.042 36.073 1.00 70.62 171 LEU A CA 1
ATOM 1218 C C . LEU A 1 171 ? 22.788 9.722 36.450 1.00 70.62 171 LEU A C 1
ATOM 1220 O O . LEU A 1 171 ? 22.295 10.202 37.470 1.00 70.62 171 LEU A O 1
ATOM 1224 N N . VAL A 1 172 ? 22.122 8.849 35.684 1.00 74.62 172 VAL A N 1
ATOM 1225 C CA . VAL A 1 172 ? 20.750 8.399 35.986 1.00 74.62 172 VAL A CA 1
ATOM 1226 C C . VAL A 1 172 ? 20.709 7.584 37.284 1.00 74.62 172 VAL A C 1
ATOM 1228 O O . VAL A 1 172 ? 19.824 7.800 38.116 1.00 74.62 172 VAL A O 1
ATOM 1231 N N . GLY A 1 173 ? 21.695 6.706 37.508 1.00 78.38 173 GLY A N 1
ATOM 1232 C CA . GLY A 1 173 ? 21.807 5.931 38.747 1.00 78.38 173 GLY A CA 1
ATOM 1233 C C . GLY A 1 173 ? 21.978 6.809 39.991 1.00 78.38 173 GLY A C 1
ATOM 1234 O O . GLY A 1 173 ? 21.285 6.611 40.991 1.00 78.38 173 GLY A O 1
ATOM 1235 N N . ALA A 1 174 ? 22.841 7.829 39.924 1.00 77.50 174 ALA A N 1
ATOM 1236 C CA . ALA A 1 174 ? 23.069 8.747 41.040 1.00 77.50 174 ALA A CA 1
ATOM 1237 C C . ALA A 1 174 ? 21.810 9.559 41.401 1.00 77.50 174 ALA A C 1
ATOM 1239 O O . ALA A 1 174 ? 21.480 9.696 42.582 1.00 77.50 174 ALA A O 1
ATOM 1240 N N . ILE A 1 175 ? 21.065 10.042 40.399 1.00 79.88 175 ILE A N 1
ATOM 1241 C CA . ILE A 1 175 ? 19.816 10.791 40.614 1.00 79.88 175 ILE A CA 1
ATOM 1242 C C . ILE A 1 175 ? 18.764 9.909 41.299 1.00 79.88 175 ILE A C 1
ATOM 1244 O O . ILE A 1 175 ? 18.130 10.348 42.262 1.00 79.88 175 ILE A O 1
ATOM 1248 N N . ALA A 1 176 ? 18.609 8.655 40.862 1.00 80.94 176 ALA A N 1
ATOM 1249 C CA . ALA A 1 176 ? 17.662 7.721 41.469 1.00 80.94 176 ALA A CA 1
ATOM 1250 C C . ALA A 1 176 ? 17.971 7.472 42.958 1.00 80.94 176 ALA A C 1
ATOM 1252 O O . ALA A 1 176 ? 17.069 7.530 43.796 1.00 80.94 176 ALA A O 1
ATOM 1253 N N . VAL A 1 177 ? 19.247 7.282 43.312 1.00 82.12 177 VAL A N 1
ATOM 1254 C CA . VAL A 1 177 ? 19.672 7.069 44.708 1.00 82.12 177 VAL A CA 1
ATOM 1255 C C . VAL A 1 177 ? 19.391 8.295 45.584 1.00 82.12 177 VAL A C 1
ATOM 1257 O O . VAL A 1 177 ? 18.892 8.150 46.703 1.00 82.12 177 VAL A O 1
ATOM 1260 N N . VAL A 1 178 ? 19.660 9.508 45.086 1.00 79.69 178 VAL A N 1
ATOM 1261 C CA . VAL A 1 178 ? 19.388 10.752 45.830 1.00 79.69 178 VAL A CA 1
ATOM 1262 C C . VAL A 1 178 ? 17.888 10.935 46.079 1.00 79.69 178 VAL A C 1
ATOM 1264 O O . VAL A 1 178 ? 17.493 11.304 47.188 1.00 79.69 178 VAL A O 1
ATOM 1267 N N . LEU A 1 179 ? 17.041 10.634 45.091 1.00 76.19 179 LEU A N 1
ATOM 1268 C CA . LEU A 1 179 ? 15.585 10.740 45.230 1.00 76.19 179 LEU A CA 1
ATOM 1269 C C . LEU A 1 179 ? 15.018 9.728 46.235 1.00 76.19 179 LEU A C 1
ATOM 1271 O O . LEU A 1 179 ? 14.155 10.087 47.038 1.00 76.19 179 LEU A O 1
ATOM 1275 N N . VAL A 1 180 ? 15.528 8.491 46.246 1.00 79.00 180 VAL A N 1
ATOM 1276 C CA . VAL A 1 180 ? 15.116 7.471 47.226 1.00 79.00 180 VAL A CA 1
ATOM 1277 C C . VAL A 1 180 ? 15.533 7.873 48.642 1.00 79.00 180 VAL A C 1
ATOM 1279 O O . VAL A 1 180 ? 14.711 7.809 49.556 1.00 79.00 180 VAL A O 1
ATOM 1282 N N . ARG A 1 181 ? 16.764 8.369 48.837 1.00 76.00 181 ARG A N 1
ATOM 1283 C CA . ARG A 1 181 ? 17.210 8.842 50.161 1.00 76.00 181 ARG A CA 1
ATOM 1284 C C . ARG A 1 181 ? 16.404 10.036 50.666 1.00 76.00 181 ARG A C 1
ATOM 1286 O O . ARG A 1 181 ? 16.047 10.062 51.840 1.00 76.00 181 ARG A O 1
ATOM 1293 N N . ARG A 1 182 ? 16.065 10.997 49.799 1.00 75.38 182 ARG A N 1
ATOM 1294 C CA . ARG A 1 182 ? 15.234 12.146 50.197 1.00 75.38 182 ARG A CA 1
ATOM 1295 C C . ARG A 1 182 ? 13.817 11.739 50.597 1.00 75.38 182 ARG A C 1
ATOM 1297 O O . ARG A 1 182 ? 13.291 12.295 51.553 1.00 75.38 182 ARG A O 1
ATOM 1304 N N . ARG A 1 183 ? 13.221 10.740 49.935 1.00 72.38 183 ARG A N 1
ATOM 1305 C CA . ARG A 1 183 ? 11.907 10.205 50.336 1.00 72.38 183 ARG A CA 1
ATOM 1306 C C . ARG A 1 183 ? 11.919 9.506 51.696 1.00 72.38 183 ARG A C 1
ATOM 1308 O O . ARG A 1 183 ? 10.894 9.515 52.365 1.00 72.38 183 ARG A O 1
ATOM 1315 N N . GLY A 1 184 ? 13.044 8.916 52.098 1.00 66.00 184 GLY A N 1
ATOM 1316 C CA . GLY A 1 184 ? 13.184 8.302 53.422 1.00 66.00 184 GLY A CA 1
ATOM 1317 C C . GLY A 1 184 ? 13.299 9.322 54.558 1.00 66.00 184 GLY A C 1
ATOM 1318 O O . GLY A 1 184 ? 12.757 9.094 55.631 1.00 66.00 184 GLY A O 1
ATOM 1319 N N . ALA A 1 185 ? 13.960 10.459 54.317 1.00 63.28 185 ALA A N 1
ATOM 1320 C CA . ALA A 1 185 ? 14.208 11.472 55.347 1.00 63.28 185 ALA A CA 1
ATOM 1321 C C . ALA A 1 185 ? 12.969 12.311 55.715 1.00 63.28 185 ALA A C 1
ATOM 1323 O O . ALA A 1 185 ? 12.865 12.768 56.843 1.00 63.28 185 ALA A O 1
ATOM 1324 N N . SER A 1 186 ? 12.006 12.491 54.805 1.00 60.47 186 SER A N 1
ATOM 1325 C CA . SER A 1 186 ? 10.795 13.290 55.072 1.00 60.47 186 SER A CA 1
ATOM 1326 C C . SER A 1 186 ? 9.680 12.541 55.814 1.00 60.47 186 SER A C 1
ATOM 1328 O O . SER A 1 186 ? 8.563 13.039 55.861 1.00 60.47 186 SER A O 1
ATOM 1330 N N . ARG A 1 187 ? 9.938 11.341 56.350 1.00 61.78 187 ARG A N 1
ATOM 1331 C CA . ARG A 1 187 ? 8.907 10.496 56.983 1.00 61.78 187 ARG A CA 1
ATOM 1332 C C . ARG A 1 187 ? 9.050 10.354 58.505 1.00 61.78 187 ARG A C 1
ATOM 1334 O O . ARG A 1 187 ? 8.382 9.501 59.071 1.00 61.78 187 ARG A O 1
ATOM 1341 N N . GLY A 1 188 ? 9.933 11.132 59.136 1.00 59.31 188 GLY A N 1
ATOM 1342 C CA . GLY A 1 188 ? 10.273 11.010 60.562 1.00 59.31 188 GLY A CA 1
ATOM 1343 C C . GLY A 1 188 ? 9.961 12.228 61.439 1.00 59.31 188 GLY A C 1
ATOM 1344 O O . GLY A 1 188 ? 10.452 12.263 62.556 1.00 59.31 188 GLY A O 1
ATOM 1345 N N . ASP A 1 189 ? 9.192 13.208 60.955 1.00 57.19 189 ASP A N 1
ATOM 1346 C CA . ASP A 1 189 ? 8.859 14.455 61.684 1.00 57.19 189 ASP A CA 1
ATOM 1347 C C . ASP A 1 189 ? 7.340 14.595 61.948 1.00 57.19 189 ASP A C 1
ATOM 1349 O O . ASP A 1 189 ? 6.794 15.694 62.017 1.00 57.19 189 ASP A O 1
ATOM 1353 N N . GLU A 1 190 ? 6.634 13.469 62.068 1.00 59.31 190 GLU A N 1
ATOM 1354 C CA . GLU A 1 190 ? 5.253 13.411 62.570 1.00 59.31 190 GLU A CA 1
ATOM 1355 C C . GLU A 1 190 ? 5.188 12.386 63.712 1.00 59.31 190 GLU A C 1
ATOM 1357 O O . GLU A 1 190 ? 4.699 11.272 63.531 1.00 59.31 190 GLU A O 1
ATOM 1362 N N . GLU A 1 191 ? 5.724 12.753 64.878 1.00 52.38 191 GLU A N 1
ATOM 1363 C CA . GLU A 1 191 ? 5.365 12.151 66.171 1.00 52.38 191 GLU A CA 1
ATOM 1364 C C . GLU A 1 191 ? 5.324 13.230 67.261 1.00 52.38 191 GLU A C 1
ATOM 1366 O O . GLU A 1 191 ? 6.250 14.075 67.291 1.00 52.38 191 GLU A O 1
#

Foldseek 3Di:
DVPVVVVVVVVVPPDPPPPPVPPDPPAFDPDDQDFQDPQLQVLLFVQLCVLPPDQQKAWPTWDDDRFWIWTWIDHPNHTFHTKIKGFCVRHVPAPAAAPTIGIHDRVRCCVRPVSSVVSSSVSRHPDDGDDPPPPDPPPPPDPDDDDDDPPPPDPDDPPDPDPPPPVVVVVVVVVVVVVVVVVVVVPPPDD